Protein AF-A0A174PRH2-F1 (afdb_monomer_lite)

Structure (mmCIF, N/CA/C/O backbone):
data_AF-A0A174PRH2-F1
#
_entry.id   AF-A0A174PRH2-F1
#
loop_
_atom_site.group_PDB
_atom_site.id
_atom_site.type_symbol
_atom_site.label_atom_id
_atom_site.label_alt_id
_atom_site.label_comp_id
_atom_site.label_asym_id
_atom_site.label_entity_id
_atom_site.label_seq_id
_atom_site.pdbx_PDB_ins_code
_atom_site.Cartn_x
_atom_site.Cartn_y
_atom_site.Cartn_z
_atom_site.occupancy
_atom_site.B_iso_or_equiv
_atom_site.auth_seq_id
_atom_site.auth_comp_id
_atom_site.auth_asym_id
_atom_site.auth_atom_id
_atom_site.pdbx_PDB_model_num
ATOM 1 N N . MET A 1 1 ? 14.268 -17.256 28.286 1.00 42.31 1 MET A N 1
ATOM 2 C CA . MET A 1 1 ? 14.399 -16.934 26.846 1.00 42.31 1 MET A CA 1
ATOM 3 C C . MET A 1 1 ? 14.062 -18.182 26.053 1.00 42.31 1 MET A C 1
ATOM 5 O O . MET A 1 1 ? 14.717 -19.204 26.225 1.00 42.31 1 MET A O 1
ATOM 9 N N . CYS A 1 2 ? 12.931 -18.142 25.353 1.00 40.66 2 CYS A N 1
ATOM 10 C CA . CYS A 1 2 ? 12.164 -19.316 24.936 1.00 40.66 2 CYS A CA 1
ATOM 11 C C . CYS A 1 2 ? 12.755 -19.965 23.673 1.00 40.66 2 CYS A C 1
ATOM 13 O O . CYS A 1 2 ? 13.249 -19.279 22.782 1.00 40.66 2 CYS A O 1
ATOM 15 N N . ASN A 1 3 ? 12.668 -21.294 23.567 1.00 40.41 3 ASN A N 1
ATOM 16 C CA . ASN A 1 3 ? 13.109 -22.073 22.401 1.00 40.41 3 ASN A CA 1
ATOM 17 C C . ASN A 1 3 ? 12.474 -21.625 21.064 1.00 40.41 3 ASN A C 1
ATOM 19 O O . ASN A 1 3 ? 12.990 -21.990 20.008 1.00 40.41 3 ASN A O 1
ATOM 23 N N . SER A 1 4 ? 11.396 -20.833 21.090 1.00 47.22 4 SER A N 1
ATOM 24 C CA . SER A 1 4 ? 10.771 -20.217 19.912 1.00 47.22 4 SER A CA 1
ATOM 25 C C . SER A 1 4 ? 11.639 -19.121 19.281 1.00 47.22 4 SER A C 1
ATOM 27 O O . SER A 1 4 ? 11.909 -19.188 18.089 1.00 47.22 4 SER A O 1
ATOM 29 N N . GLU A 1 5 ? 12.186 -18.189 20.069 1.00 42.00 5 GLU A N 1
ATOM 30 C CA . GLU A 1 5 ? 13.039 -17.094 19.566 1.00 42.00 5 GLU A CA 1
ATOM 31 C C . GLU A 1 5 ? 14.344 -17.623 18.960 1.00 42.00 5 GLU A C 1
ATOM 33 O O . GLU A 1 5 ? 14.851 -17.102 17.966 1.00 42.00 5 GLU A O 1
ATOM 38 N N . LYS A 1 6 ? 14.888 -18.702 19.540 1.00 36.94 6 LYS A N 1
ATOM 39 C CA . LYS A 1 6 ? 16.066 -19.392 18.998 1.00 36.94 6 LYS A CA 1
ATOM 40 C C . LYS A 1 6 ? 15.753 -20.116 17.687 1.00 36.94 6 LYS A C 1
ATOM 42 O O . LYS A 1 6 ? 16.592 -20.082 16.792 1.00 36.94 6 LYS A O 1
ATOM 47 N N . LYS A 1 7 ? 14.572 -20.733 17.548 1.00 40.16 7 LYS A N 1
ATOM 48 C CA . LYS A 1 7 ? 14.133 -21.378 16.297 1.00 40.16 7 LYS A CA 1
ATOM 49 C C . LYS A 1 7 ? 13.836 -20.357 15.196 1.00 40.16 7 LYS A C 1
ATOM 51 O O . LYS A 1 7 ? 14.299 -20.569 14.081 1.00 40.16 7 LYS A O 1
ATOM 56 N N . ASP A 1 8 ? 13.185 -19.239 15.513 1.00 49.69 8 ASP A N 1
ATOM 57 C CA . ASP A 1 8 ? 12.911 -18.148 14.564 1.00 49.69 8 ASP A CA 1
ATOM 58 C C . ASP A 1 8 ? 14.200 -17.490 14.062 1.00 49.69 8 ASP A C 1
ATOM 60 O O . ASP A 1 8 ? 14.368 -17.257 12.861 1.00 49.69 8 ASP A O 1
ATOM 64 N N . ASN A 1 9 ? 15.165 -17.261 14.958 1.00 44.88 9 ASN A N 1
ATOM 65 C CA . ASN A 1 9 ? 16.484 -16.761 14.574 1.00 44.88 9 ASN A CA 1
ATOM 66 C C . ASN A 1 9 ? 17.277 -17.772 13.733 1.00 44.88 9 ASN A C 1
ATOM 68 O O . ASN A 1 9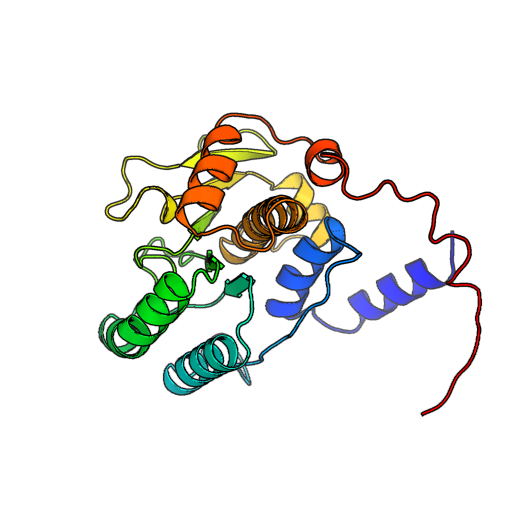 ? 18.003 -17.360 12.831 1.00 44.88 9 ASN A O 1
ATOM 72 N N . LEU A 1 10 ? 17.130 -19.080 13.974 1.00 38.34 10 LEU A N 1
ATOM 73 C CA . LEU A 1 10 ? 17.757 -20.119 13.149 1.00 38.34 10 LEU A CA 1
ATOM 74 C C . LEU A 1 10 ? 17.103 -20.222 11.758 1.00 38.34 10 LEU A C 1
ATOM 76 O O . LEU A 1 10 ? 17.811 -20.402 10.768 1.00 38.34 10 LEU A O 1
ATOM 80 N N . PHE A 1 11 ? 15.777 -20.058 11.672 1.00 44.50 11 PHE A N 1
ATOM 81 C CA . PHE A 1 11 ? 15.014 -20.044 10.416 1.00 44.50 11 PHE A CA 1
ATOM 82 C C . PHE A 1 11 ? 15.426 -18.861 9.529 1.00 44.50 11 PHE A C 1
ATOM 84 O O . PHE A 1 11 ? 15.768 -19.048 8.360 1.00 44.50 11 PHE A O 1
ATOM 91 N N . ARG A 1 12 ? 15.517 -17.658 10.117 1.00 46.59 12 ARG A N 1
ATOM 92 C CA . ARG A 1 12 ? 16.012 -16.436 9.453 1.00 46.59 12 ARG A CA 1
ATOM 93 C C . ARG A 1 12 ? 17.460 -16.547 8.971 1.00 46.59 12 ARG A C 1
ATOM 95 O O . ARG A 1 12 ? 17.832 -15.891 8.005 1.00 46.59 12 ARG A O 1
ATOM 102 N N . LYS A 1 13 ? 18.284 -17.368 9.630 1.00 46.06 13 LYS A N 1
ATOM 103 C CA . LYS A 1 13 ? 19.693 -17.580 9.261 1.00 46.06 13 LYS A CA 1
ATOM 104 C C . LYS A 1 13 ? 19.867 -18.539 8.077 1.00 46.06 13 LYS A C 1
ATOM 106 O O . LYS A 1 13 ? 20.932 -18.538 7.468 1.00 46.06 13 LYS A O 1
ATOM 111 N N . ARG A 1 14 ? 18.853 -19.359 7.763 1.00 44.50 14 ARG A N 1
ATOM 112 C CA . ARG A 1 14 ? 18.926 -20.434 6.753 1.00 44.50 14 ARG A CA 1
ATOM 113 C C . ARG A 1 14 ? 18.183 -20.114 5.449 1.00 44.50 14 ARG A C 1
ATOM 115 O O . ARG A 1 14 ? 18.508 -20.708 4.429 1.00 44.50 14 ARG A O 1
ATOM 122 N N . TYR A 1 15 ? 17.257 -19.151 5.461 1.00 57.72 15 TYR A N 1
ATOM 123 C CA . TYR A 1 15 ? 16.534 -18.677 4.276 1.00 57.72 15 TYR A CA 1
ATOM 124 C C . TYR A 1 15 ? 16.642 -17.157 4.141 1.00 57.72 15 TYR A C 1
ATOM 126 O O . TYR A 1 15 ? 16.312 -16.415 5.067 1.00 57.72 15 TYR A O 1
ATOM 134 N N . LYS A 1 16 ? 17.094 -16.679 2.976 1.00 70.25 16 LYS A N 1
ATOM 135 C CA . LYS A 1 16 ? 17.095 -15.247 2.658 1.00 70.25 16 LYS A CA 1
ATOM 136 C C . LYS A 1 16 ? 15.641 -14.789 2.525 1.00 70.25 16 LYS A C 1
ATOM 138 O O . LYS A 1 16 ? 14.950 -15.234 1.616 1.00 70.25 16 LYS A O 1
ATOM 143 N N . LEU A 1 17 ? 15.197 -13.914 3.429 1.00 77.94 17 LEU A N 1
ATOM 144 C CA . LEU A 1 17 ? 13.850 -13.341 3.391 1.00 77.94 17 LEU A CA 1
ATOM 145 C C . LEU A 1 17 ? 13.596 -12.673 2.037 1.00 77.94 17 LEU A C 1
ATOM 147 O O . LEU A 1 17 ? 14.407 -11.854 1.579 1.00 77.94 17 LEU A O 1
ATOM 151 N N . THR A 1 18 ? 12.462 -13.001 1.425 1.00 85.06 18 THR A N 1
ATOM 152 C CA . THR A 1 18 ? 11.997 -12.323 0.218 1.00 85.06 18 THR A CA 1
ATOM 153 C C . THR A 1 18 ? 11.606 -10.880 0.540 1.00 85.06 18 THR A C 1
ATOM 155 O O . THR A 1 18 ? 11.487 -10.467 1.698 1.00 85.06 18 THR A O 1
ATOM 158 N N . HIS A 1 19 ? 11.407 -10.074 -0.501 1.00 85.50 19 HIS A N 1
ATOM 159 C CA . HIS A 1 19 ? 10.919 -8.704 -0.345 1.00 85.50 19 HIS A CA 1
ATOM 160 C C . HIS A 1 19 ? 9.539 -8.657 0.333 1.00 85.50 19 HIS A C 1
ATOM 162 O O . HIS A 1 19 ? 9.339 -7.883 1.269 1.00 85.50 19 HIS A O 1
ATOM 168 N N . GLY A 1 20 ? 8.639 -9.569 -0.052 1.00 88.12 20 GLY A N 1
ATOM 169 C CA . GLY A 1 20 ? 7.333 -9.735 0.585 1.00 88.12 20 GLY A CA 1
ATOM 170 C C . GLY A 1 20 ? 7.435 -10.110 2.066 1.00 88.12 20 GLY A C 1
ATOM 171 O O . GLY A 1 20 ? 6.747 -9.506 2.887 1.00 88.12 20 GLY A O 1
ATOM 172 N N . ASP A 1 21 ? 8.348 -11.018 2.433 1.00 89.38 21 ASP A N 1
ATOM 173 C CA . ASP A 1 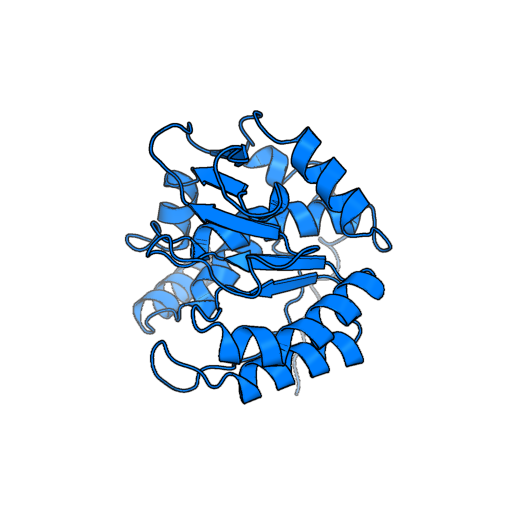21 ? 8.553 -11.421 3.835 1.00 89.38 21 ASP A CA 1
ATOM 174 C C . ASP A 1 21 ? 8.996 -10.250 4.718 1.00 89.38 21 ASP A C 1
ATOM 176 O O . ASP A 1 21 ? 8.618 -10.163 5.888 1.00 89.38 21 ASP A O 1
ATOM 180 N N . LYS A 1 22 ? 9.785 -9.324 4.163 1.00 91.00 22 LYS A N 1
ATOM 181 C CA . LYS A 1 22 ? 10.226 -8.108 4.859 1.00 91.00 22 LYS A CA 1
ATOM 182 C C . LYS A 1 22 ? 9.061 -7.148 5.090 1.00 91.00 22 LYS A C 1
ATOM 184 O O . LYS A 1 22 ? 8.868 -6.706 6.222 1.00 91.00 22 LYS A O 1
ATOM 189 N N . CYS A 1 23 ? 8.244 -6.880 4.068 1.00 92.38 23 CYS A N 1
ATOM 190 C CA . CYS A 1 23 ? 7.024 -6.075 4.213 1.00 92.38 23 CYS A CA 1
ATOM 191 C C . CYS A 1 23 ? 6.059 -6.698 5.235 1.00 92.38 23 CYS A C 1
ATOM 193 O O . CYS A 1 23 ? 5.586 -6.005 6.137 1.00 92.38 23 CYS A O 1
ATOM 195 N N . TYR A 1 24 ? 5.834 -8.013 5.146 1.00 92.56 24 TYR A N 1
ATOM 196 C CA . TYR A 1 24 ? 5.043 -8.776 6.112 1.00 92.56 24 TYR A CA 1
ATOM 197 C C . TYR A 1 24 ? 5.596 -8.631 7.534 1.00 92.56 24 TYR A C 1
ATOM 199 O O . TYR A 1 24 ? 4.844 -8.310 8.451 1.00 92.56 24 TYR A O 1
ATOM 207 N N . SER A 1 25 ? 6.909 -8.797 7.716 1.00 91.44 25 SER A N 1
ATOM 208 C CA . SER A 1 25 ? 7.562 -8.712 9.029 1.00 91.44 25 SER A CA 1
ATOM 209 C C . SER A 1 25 ? 7.378 -7.345 9.684 1.00 91.44 25 SER A C 1
ATOM 211 O O . SER A 1 25 ? 7.151 -7.285 10.890 1.00 91.44 25 SER A O 1
ATOM 213 N N . ILE A 1 26 ? 7.419 -6.255 8.909 1.00 91.12 26 ILE A N 1
ATOM 214 C CA . ILE A 1 26 ? 7.178 -4.901 9.429 1.00 91.12 26 ILE A CA 1
ATOM 215 C C . ILE A 1 26 ? 5.736 -4.757 9.916 1.00 91.12 26 ILE A C 1
ATOM 217 O O . ILE A 1 26 ? 5.513 -4.319 11.040 1.00 91.12 26 ILE A O 1
ATOM 221 N N . ILE A 1 27 ? 4.748 -5.159 9.112 1.00 91.69 27 ILE A N 1
ATOM 222 C CA . ILE A 1 27 ? 3.339 -5.044 9.518 1.00 91.69 27 ILE A CA 1
ATOM 223 C C . ILE A 1 27 ? 3.059 -5.955 10.721 1.00 91.69 27 ILE A C 1
ATOM 225 O O . ILE A 1 27 ? 2.421 -5.522 11.680 1.00 91.69 27 ILE A O 1
ATOM 229 N N . LYS A 1 28 ? 3.564 -7.194 10.707 1.00 89.06 28 LYS A N 1
ATOM 230 C CA . LYS A 1 28 ? 3.367 -8.176 11.783 1.00 89.06 28 LYS A CA 1
ATOM 231 C C . LYS A 1 28 ? 4.008 -7.737 13.099 1.00 89.06 28 LYS A C 1
ATOM 233 O O . LYS A 1 28 ? 3.441 -8.024 14.147 1.00 89.06 28 LYS A O 1
ATOM 238 N N . TYR A 1 29 ? 5.134 -7.021 13.046 1.00 87.81 29 TYR A N 1
ATOM 239 C CA . TYR A 1 29 ? 5.793 -6.455 14.226 1.00 87.81 29 TYR A CA 1
ATOM 240 C C . TYR A 1 29 ? 4.856 -5.518 15.003 1.00 87.81 29 TYR A C 1
ATOM 242 O O . TYR A 1 29 ? 4.707 -5.670 16.210 1.00 87.81 29 TYR A O 1
ATOM 250 N N . PHE A 1 30 ? 4.162 -4.605 14.314 1.00 85.56 30 PHE A N 1
ATOM 251 C CA . PHE A 1 30 ? 3.244 -3.653 14.959 1.00 85.56 30 PHE A CA 1
ATOM 252 C C . PHE A 1 30 ? 1.817 -4.179 15.136 1.00 85.56 30 PHE A C 1
ATOM 254 O O . PHE A 1 30 ? 1.079 -3.741 16.015 1.00 85.56 30 PHE A O 1
ATOM 261 N N . CYS A 1 31 ? 1.380 -5.086 14.266 1.00 86.31 31 CYS A N 1
ATOM 262 C CA . CYS A 1 31 ? 0.026 -5.626 14.245 1.00 86.31 31 CYS A CA 1
ATOM 263 C C . CYS A 1 31 ? 0.065 -7.162 14.278 1.00 86.31 31 CYS A C 1
ATOM 265 O O . CYS A 1 31 ? -0.314 -7.796 13.293 1.00 86.31 31 CYS A O 1
ATOM 267 N N . PRO A 1 32 ? 0.465 -7.790 15.399 1.00 85.31 32 PRO A N 1
ATOM 268 C CA . PRO A 1 32 ? 0.622 -9.245 15.476 1.00 85.31 32 PRO A CA 1
ATOM 269 C C . PRO A 1 32 ? -0.686 -10.005 15.220 1.00 85.31 32 PRO A C 1
ATOM 271 O O . PRO A 1 32 ? -0.658 -11.104 14.679 1.00 85.31 32 PRO A O 1
ATOM 274 N N . GLU A 1 33 ? -1.829 -9.395 15.524 1.00 82.00 33 GLU A N 1
ATOM 275 C CA . GLU A 1 33 ? -3.164 -9.986 15.351 1.00 82.00 33 GLU A CA 1
ATOM 276 C C . GLU A 1 33 ? -3.744 -9.833 13.936 1.00 82.00 33 GLU A C 1
ATOM 278 O O . GLU A 1 33 ? -4.860 -10.273 13.683 1.00 82.00 33 GLU A O 1
ATOM 283 N N . VAL A 1 34 ? -3.065 -9.136 13.015 1.00 85.44 34 VAL A N 1
ATOM 284 C CA . VAL A 1 34 ? -3.622 -8.956 11.668 1.00 85.44 34 VAL A CA 1
ATOM 285 C C . VAL A 1 34 ? -3.449 -10.233 10.845 1.00 85.44 34 VAL A C 1
ATOM 287 O O . VAL A 1 34 ? -2.378 -10.853 10.827 1.00 85.44 34 VAL A O 1
ATOM 290 N N . GLU A 1 35 ? -4.532 -10.621 10.182 1.00 88.31 35 GLU A N 1
ATOM 291 C CA . GLU A 1 35 ? -4.549 -11.693 9.197 1.00 88.31 35 GLU A CA 1
ATOM 292 C C . GLU A 1 35 ? -4.089 -11.157 7.843 1.00 88.31 35 GLU A C 1
ATOM 294 O O . GLU A 1 35 ? -4.384 -10.019 7.469 1.00 88.31 35 GLU A O 1
ATOM 299 N N . PHE A 1 36 ? -3.355 -11.985 7.107 1.00 90.00 36 PHE A N 1
ATOM 300 C CA . PHE A 1 36 ? -2.815 -11.629 5.805 1.00 90.00 36 PHE A CA 1
ATOM 301 C C . PHE A 1 36 ? -3.318 -12.594 4.750 1.00 90.00 36 PHE A C 1
ATOM 303 O O . PHE A 1 36 ? -3.327 -13.806 4.950 1.00 90.00 36 PHE A O 1
ATOM 310 N N . ILE A 1 37 ? -3.627 -12.034 3.589 1.00 94.56 37 ILE A N 1
ATOM 311 C CA . ILE A 1 37 ? -3.717 -12.775 2.340 1.00 94.56 37 ILE A CA 1
ATOM 312 C C . ILE A 1 37 ? -2.501 -12.351 1.522 1.00 94.56 37 ILE A C 1
ATOM 314 O O . ILE A 1 37 ? -2.328 -11.166 1.233 1.00 94.56 37 ILE A O 1
ATOM 318 N N . SER A 1 38 ? -1.635 -13.307 1.195 1.00 92.44 38 SER A N 1
ATOM 319 C CA . SER A 1 38 ? -0.452 -13.067 0.368 1.00 92.44 38 SER A CA 1
ATOM 320 C C . SER A 1 38 ? -0.740 -13.507 -1.062 1.00 92.44 38 SER A C 1
ATOM 322 O O . SER A 1 38 ? -1.034 -14.678 -1.296 1.00 92.44 38 SER A O 1
ATOM 324 N N . ILE A 1 39 ? -0.656 -12.575 -2.013 1.00 92.69 39 ILE A N 1
ATOM 325 C CA . ILE A 1 39 ? -0.801 -12.862 -3.443 1.00 92.69 39 ILE A CA 1
ATOM 326 C C . ILE A 1 39 ? 0.567 -12.693 -4.095 1.00 92.69 39 ILE A C 1
ATOM 328 O O . ILE A 1 39 ? 1.076 -11.579 -4.236 1.00 92.69 39 ILE A O 1
ATOM 332 N N . LYS A 1 40 ? 1.177 -13.811 -4.487 1.00 89.31 40 LYS A N 1
ATOM 333 C CA . LYS A 1 40 ? 2.449 -13.815 -5.209 1.00 89.31 40 LYS A CA 1
ATOM 334 C C . LYS A 1 40 ? 2.186 -13.480 -6.680 1.00 89.31 40 LYS A C 1
ATOM 336 O O . LYS A 1 40 ? 1.497 -14.226 -7.361 1.00 89.31 40 LYS A O 1
ATOM 341 N N . ILE A 1 41 ? 2.747 -12.369 -7.164 1.00 88.25 41 ILE A N 1
ATOM 342 C CA . ILE A 1 41 ? 2.635 -11.940 -8.577 1.00 88.25 41 ILE A CA 1
ATOM 343 C C . ILE A 1 41 ? 3.980 -11.913 -9.322 1.00 88.25 41 ILE A C 1
ATOM 345 O O . ILE A 1 41 ? 4.042 -11.550 -10.495 1.00 88.25 41 ILE A O 1
ATOM 349 N N . MET A 1 42 ? 5.067 -12.257 -8.630 1.00 82.62 42 MET A N 1
ATOM 350 C CA . MET A 1 42 ? 6.430 -12.314 -9.159 1.00 82.62 42 MET A CA 1
ATOM 351 C C . MET A 1 42 ? 6.994 -13.695 -8.846 1.00 82.62 42 MET A C 1
ATOM 353 O O . MET A 1 42 ? 7.071 -14.056 -7.674 1.00 82.62 42 MET A O 1
ATOM 357 N N . GLU A 1 43 ? 7.364 -14.466 -9.868 1.00 71.38 43 GLU A N 1
ATOM 358 C CA . GLU A 1 43 ? 7.866 -15.834 -9.683 1.00 71.38 43 GLU A CA 1
ATOM 359 C C . GLU A 1 43 ? 9.343 -15.868 -9.288 1.00 71.38 43 GLU A C 1
ATOM 361 O O . GLU A 1 43 ? 9.695 -16.452 -8.259 1.00 71.38 43 GLU A O 1
ATOM 366 N N . THR A 1 44 ? 10.191 -15.203 -10.078 1.00 66.56 44 THR A N 1
ATOM 367 C CA . THR A 1 44 ? 11.646 -15.139 -9.897 1.00 66.56 44 THR A CA 1
ATOM 368 C C . THR A 1 44 ? 12.166 -13.741 -10.229 1.00 66.56 44 THR A C 1
ATOM 370 O O . THR A 1 44 ? 11.896 -13.222 -11.311 1.00 66.56 44 THR A O 1
ATOM 373 N N . GLY A 1 45 ? 12.954 -13.147 -9.331 1.00 65.56 45 GLY A N 1
ATOM 374 C CA . GLY A 1 45 ? 13.526 -11.809 -9.519 1.00 65.56 45 GLY A CA 1
ATOM 375 C C . GLY A 1 45 ? 12.570 -10.664 -9.159 1.00 65.56 45 GLY A C 1
ATOM 376 O O . GLY A 1 45 ? 11.608 -10.851 -8.421 1.00 65.56 45 GLY A O 1
ATOM 377 N N . GLU A 1 46 ? 12.872 -9.461 -9.655 1.00 67.50 46 GLU A N 1
ATOM 378 C CA . GLU A 1 46 ? 12.168 -8.209 -9.311 1.00 67.50 46 GLU A CA 1
ATOM 379 C C . GLU A 1 46 ? 11.129 -7.775 -10.361 1.00 67.50 46 GLU A C 1
ATOM 381 O O . GLU A 1 46 ? 10.551 -6.694 -10.258 1.00 67.50 46 GLU A O 1
ATOM 386 N N . ARG A 1 47 ? 10.907 -8.585 -11.405 1.00 77.50 47 ARG A N 1
ATOM 387 C CA . ARG A 1 47 ? 9.985 -8.265 -12.503 1.00 77.50 47 ARG A CA 1
ATOM 388 C C . ARG A 1 47 ? 8.804 -9.225 -12.503 1.00 77.50 47 ARG A C 1
ATOM 390 O O . ARG A 1 47 ? 8.979 -10.439 -12.472 1.00 77.50 47 ARG A O 1
ATOM 397 N N . GLY A 1 48 ? 7.606 -8.655 -12.559 1.00 83.06 48 GLY A N 1
ATOM 398 C CA . GLY A 1 48 ? 6.350 -9.378 -12.734 1.00 83.06 48 GLY A CA 1
ATOM 399 C C . GLY A 1 48 ? 5.661 -8.989 -14.038 1.00 83.06 48 GLY A C 1
ATOM 400 O O . GLY A 1 48 ? 6.090 -8.066 -14.731 1.00 83.06 48 GLY A O 1
ATOM 401 N N . SER A 1 49 ? 4.573 -9.687 -14.354 1.00 90.88 49 SER A N 1
ATOM 402 C CA . SER A 1 49 ? 3.688 -9.321 -15.460 1.00 90.88 49 SER A CA 1
ATOM 403 C C . SER A 1 49 ? 2.630 -8.324 -14.989 1.00 90.88 49 SER A C 1
ATOM 405 O O . SER A 1 49 ? 2.026 -8.504 -13.926 1.00 90.88 49 SER A O 1
ATOM 407 N N . ILE A 1 50 ? 2.354 -7.304 -15.806 1.00 94.69 50 ILE A N 1
ATOM 408 C CA . ILE A 1 50 ? 1.225 -6.399 -15.569 1.00 94.69 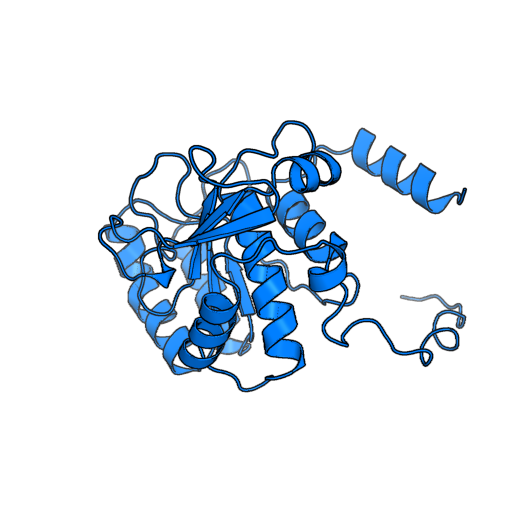50 ILE A CA 1
ATOM 409 C C . ILE A 1 50 ? -0.114 -7.146 -15.570 1.00 94.69 50 ILE A C 1
ATOM 411 O O . ILE A 1 50 ? -1.019 -6.769 -14.830 1.00 94.69 50 ILE A O 1
ATOM 415 N N . ASP A 1 51 ? -0.231 -8.233 -16.333 1.00 93.88 51 ASP A N 1
ATOM 416 C CA . ASP A 1 51 ? -1.462 -9.020 -16.407 1.00 93.88 51 ASP A CA 1
ATOM 417 C C . ASP A 1 51 ? -1.665 -9.830 -15.118 1.00 93.88 51 ASP A C 1
ATOM 419 O O . ASP A 1 51 ? -2.765 -9.841 -14.570 1.00 93.88 51 ASP A O 1
ATOM 423 N N . SER A 1 52 ? -0.594 -10.403 -14.551 1.00 94.50 52 SER A N 1
ATOM 424 C CA . SER A 1 52 ? -0.634 -11.026 -13.217 1.00 94.50 52 SER A CA 1
ATOM 425 C C . SER A 1 52 ? -0.973 -10.006 -12.129 1.00 94.50 52 SER A C 1
ATOM 427 O O . SER A 1 52 ? -1.741 -10.304 -11.214 1.00 94.50 52 SER A O 1
ATOM 429 N N . PHE A 1 53 ? -0.433 -8.786 -12.229 1.00 95.94 53 PHE A N 1
ATOM 430 C CA . PHE A 1 53 ? -0.746 -7.723 -11.278 1.00 95.94 53 PHE A CA 1
ATOM 431 C C . PHE A 1 53 ? -2.215 -7.296 -11.370 1.00 95.94 53 PHE A C 1
ATOM 433 O O . PHE A 1 53 ? -2.897 -7.194 -10.351 1.00 95.94 53 PHE A O 1
ATOM 440 N N . LYS A 1 54 ? -2.733 -7.116 -12.588 1.00 97.31 54 LYS A N 1
ATOM 441 C CA . LYS A 1 54 ? -4.144 -6.814 -12.834 1.00 97.31 54 LYS A CA 1
ATOM 442 C C . LYS A 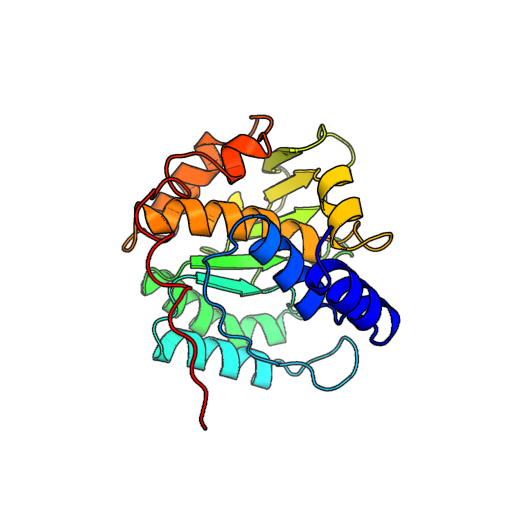1 54 ? -5.058 -7.922 -12.304 1.00 97.31 54 LYS A C 1
ATOM 444 O O . LYS A 1 54 ? -6.003 -7.610 -11.586 1.00 97.31 54 LYS A O 1
ATOM 449 N N . ALA A 1 55 ? -4.741 -9.189 -12.572 1.00 97.12 55 ALA A N 1
ATOM 450 C CA . ALA A 1 55 ? -5.510 -10.331 -12.077 1.00 97.12 55 ALA A CA 1
ATOM 451 C C . ALA A 1 55 ? -5.561 -10.376 -10.537 1.00 97.12 55 ALA A C 1
ATOM 453 O O . ALA A 1 55 ? -6.611 -10.643 -9.954 1.00 97.12 55 ALA A O 1
ATOM 454 N N . ALA A 1 56 ? -4.456 -10.048 -9.859 1.00 97.50 56 ALA A N 1
ATOM 455 C CA . ALA A 1 56 ? -4.431 -9.936 -8.401 1.00 97.50 56 ALA A CA 1
ATOM 456 C C . ALA A 1 56 ? -5.335 -8.804 -7.877 1.00 97.50 56 ALA A C 1
ATOM 458 O O . ALA A 1 56 ? -6.033 -8.982 -6.878 1.00 97.50 56 ALA A O 1
ATOM 459 N N . LEU A 1 57 ? -5.359 -7.647 -8.550 1.00 98.31 57 LEU A N 1
ATOM 460 C CA . LEU A 1 57 ? -6.251 -6.533 -8.200 1.00 98.31 57 LEU A CA 1
ATOM 461 C C . LEU A 1 57 ? -7.727 -6.896 -8.418 1.00 98.31 57 LEU A C 1
ATOM 463 O O . LEU A 1 57 ? -8.563 -6.596 -7.565 1.00 98.31 57 LEU A O 1
ATOM 467 N N . GLU A 1 58 ? -8.043 -7.574 -9.522 1.00 98.44 58 GLU A N 1
ATOM 468 C CA . GLU A 1 58 ? -9.390 -8.073 -9.825 1.00 98.44 58 GLU A CA 1
ATOM 469 C C . GLU A 1 58 ? -9.863 -9.086 -8.779 1.00 98.44 58 GLU A C 1
ATOM 471 O O . GLU A 1 58 ? -10.997 -8.997 -8.303 1.00 98.44 58 GLU A O 1
ATOM 476 N N . TRP A 1 59 ? -8.982 -9.992 -8.349 1.00 98.50 59 TRP A N 1
ATOM 477 C CA . TRP A 1 59 ? -9.268 -10.919 -7.257 1.00 98.50 59 TRP A CA 1
ATOM 478 C C . TRP A 1 59 ? -9.548 -10.175 -5.946 1.00 98.50 59 TRP A C 1
ATOM 480 O O . TRP A 1 59 ? -10.570 -10.415 -5.306 1.00 98.50 59 TRP A O 1
ATOM 490 N N . CYS A 1 60 ? -8.704 -9.202 -5.581 1.00 98.44 60 CYS A N 1
ATOM 491 C CA . CYS A 1 60 ? -8.915 -8.382 -4.386 1.00 98.44 60 CYS A CA 1
ATOM 492 C C . CYS A 1 60 ? -10.259 -7.640 -4.415 1.00 98.44 60 CYS A C 1
ATOM 494 O O . CYS A 1 60 ? -10.925 -7.543 -3.383 1.00 98.44 60 CYS A O 1
ATOM 496 N N . LEU A 1 61 ? -10.660 -7.107 -5.576 1.00 98.38 61 LEU A N 1
ATOM 497 C CA . LEU A 1 61 ? -11.959 -6.453 -5.744 1.00 98.38 61 LEU A CA 1
ATOM 498 C C . LEU A 1 61 ? -13.109 -7.449 -5.568 1.00 98.38 61 LEU A C 1
ATOM 500 O O . LEU A 1 61 ? -14.049 -7.167 -4.824 1.00 98.38 61 LEU A O 1
ATOM 504 N N . LYS A 1 62 ? -13.026 -8.613 -6.223 1.00 98.25 62 LYS A N 1
ATOM 505 C CA . LYS A 1 62 ? -14.042 -9.671 -6.149 1.00 98.25 62 LYS A CA 1
ATOM 506 C C . LYS A 1 62 ? -14.269 -10.136 -4.710 1.00 98.25 62 LYS A C 1
ATOM 508 O O . LYS A 1 62 ? -15.414 -10.194 -4.264 1.00 98.25 62 LYS A O 1
ATOM 513 N N . GLU A 1 63 ? -13.188 -10.386 -3.976 1.00 97.69 63 GLU A N 1
ATOM 514 C CA . GLU A 1 63 ? -13.222 -10.811 -2.570 1.00 97.69 63 GLU A CA 1
ATOM 515 C C . GLU A 1 63 ? -13.471 -9.648 -1.592 1.00 97.69 63 GLU A C 1
ATOM 517 O O . GLU A 1 63 ? -13.530 -9.843 -0.379 1.00 97.69 63 GLU A O 1
ATOM 522 N N . LYS A 1 64 ? -13.645 -8.420 -2.106 1.00 95.94 64 LYS A N 1
ATOM 523 C CA . LYS A 1 64 ? -13.933 -7.203 -1.329 1.00 95.94 64 LYS A CA 1
ATOM 524 C C . LYS A 1 64 ? -12.908 -6.966 -0.214 1.00 95.94 64 LYS A C 1
ATOM 526 O O . LYS A 1 64 ? -13.258 -6.554 0.896 1.00 95.94 64 LYS A O 1
ATOM 531 N N . ILE A 1 65 ? -11.631 -7.206 -0.516 1.00 96.62 65 ILE A N 1
ATOM 532 C CA . ILE A 1 65 ? -10.527 -7.029 0.431 1.00 96.62 65 ILE A CA 1
ATOM 533 C C . ILE A 1 65 ? -10.482 -5.581 0.921 1.00 96.62 65 ILE A C 1
ATOM 535 O O . ILE A 1 65 ? -10.361 -4.634 0.145 1.00 96.62 65 ILE A O 1
ATOM 539 N N . LYS A 1 66 ? -10.572 -5.381 2.238 1.00 96.31 66 LYS A N 1
ATOM 540 C CA . LYS A 1 66 ? -10.744 -4.029 2.782 1.00 96.31 66 LYS A CA 1
ATOM 541 C C . LYS A 1 66 ? -9.509 -3.139 2.609 1.00 96.31 66 LYS A C 1
ATOM 543 O O . LYS A 1 66 ? -9.658 -1.940 2.362 1.00 96.31 66 LYS A O 1
ATOM 548 N N . LEU A 1 67 ? -8.321 -3.713 2.774 1.00 97.94 67 LEU A N 1
ATOM 549 C CA . LEU A 1 67 ? -7.033 -3.029 2.696 1.00 97.94 67 LEU A CA 1
ATOM 550 C C . LEU A 1 67 ? -6.082 -3.845 1.825 1.00 97.94 67 LEU A C 1
ATOM 552 O O . LEU A 1 67 ? -5.809 -5.001 2.138 1.00 97.94 67 LEU A O 1
ATOM 556 N N . VAL A 1 68 ? -5.558 -3.232 0.767 1.00 98.25 68 VAL A N 1
ATOM 557 C CA . VAL A 1 68 ? -4.583 -3.851 -0.136 1.00 98.25 68 VAL A CA 1
ATOM 558 C C . VAL A 1 68 ? -3.261 -3.102 -0.025 1.00 98.25 68 VAL A C 1
ATOM 560 O O . VAL A 1 68 ? -3.184 -1.902 -0.303 1.00 98.25 68 VAL A O 1
ATOM 563 N N . HIS A 1 69 ? -2.223 -3.822 0.395 1.00 98.00 69 HIS A N 1
ATOM 564 C CA . HIS A 1 69 ? -0.849 -3.334 0.451 1.00 98.00 69 HIS A CA 1
ATOM 565 C C . HIS A 1 69 ? -0.081 -3.767 -0.798 1.00 98.00 69 HIS A C 1
ATOM 567 O O . HIS A 1 69 ? -0.108 -4.939 -1.165 1.00 98.00 69 HIS A O 1
ATOM 573 N N . MET A 1 70 ? 0.636 -2.836 -1.423 1.00 95.88 70 MET A N 1
ATOM 574 C CA . MET A 1 70 ? 1.410 -3.081 -2.638 1.00 95.88 70 MET A CA 1
ATOM 575 C C . MET A 1 70 ? 2.808 -2.481 -2.504 1.00 95.88 70 MET A C 1
ATOM 577 O O . MET A 1 70 ? 3.014 -1.278 -2.629 1.00 95.88 70 MET A O 1
ATOM 581 N N . SER A 1 71 ? 3.811 -3.326 -2.304 1.00 91.94 71 SER A N 1
ATOM 582 C CA . SER A 1 71 ? 5.219 -2.922 -2.371 1.00 91.94 71 SER A CA 1
ATOM 583 C C . SER A 1 71 ? 5.812 -3.091 -3.783 1.00 91.94 71 SER A C 1
ATOM 585 O O . SER A 1 71 ? 7.029 -3.142 -3.949 1.00 91.94 71 SER A O 1
ATOM 587 N N . VAL A 1 72 ? 4.934 -3.150 -4.790 1.00 90.56 72 VAL A N 1
ATOM 588 C CA . VAL A 1 72 ? 5.192 -3.390 -6.214 1.00 90.56 72 VAL A CA 1
ATOM 589 C C . VAL A 1 72 ? 4.400 -2.386 -7.051 1.00 90.56 72 VAL A C 1
ATOM 591 O O . VAL A 1 72 ? 3.330 -1.928 -6.643 1.00 90.56 72 VAL A O 1
ATOM 594 N N . GLY A 1 73 ? 4.918 -2.050 -8.227 1.00 92.56 73 GLY A N 1
ATOM 595 C CA . GLY A 1 73 ? 4.248 -1.174 -9.173 1.00 92.56 73 GLY A CA 1
ATOM 596 C C . GLY A 1 73 ? 4.961 -1.143 -10.518 1.00 92.56 73 GLY A C 1
ATOM 597 O O . GLY A 1 73 ? 5.980 -1.803 -10.711 1.00 92.56 73 GLY A O 1
ATOM 598 N N . THR A 1 74 ? 4.420 -0.361 -11.444 1.00 93.06 74 THR A N 1
ATOM 599 C CA . THR A 1 74 ? 4.999 -0.128 -12.770 1.00 93.06 74 THR A CA 1
ATOM 600 C C . THR A 1 74 ? 5.338 1.345 -12.946 1.00 93.06 74 THR A C 1
ATOM 602 O O . THR A 1 74 ? 4.591 2.217 -12.506 1.00 93.06 74 THR A O 1
ATOM 605 N N . THR A 1 75 ? 6.464 1.634 -13.591 1.00 93.00 75 THR A N 1
ATOM 606 C CA . THR A 1 75 ? 6.810 2.978 -14.082 1.00 93.00 75 THR A CA 1
ATOM 607 C C . THR A 1 75 ? 6.419 3.158 -15.552 1.00 93.00 75 THR A C 1
ATOM 609 O O . THR A 1 75 ? 6.535 4.255 -16.094 1.00 93.00 75 THR A O 1
ATOM 612 N N . ASN A 1 76 ? 5.940 2.096 -16.211 1.00 93.62 76 ASN A N 1
ATOM 613 C CA . ASN A 1 76 ? 5.467 2.138 -17.585 1.00 93.62 76 ASN A CA 1
ATOM 614 C C . ASN A 1 76 ? 4.019 2.649 -17.625 1.00 93.62 76 ASN A C 1
ATOM 616 O O . ASN A 1 76 ? 3.110 2.067 -17.032 1.00 93.62 76 ASN A O 1
ATOM 620 N N . TYR A 1 77 ? 3.796 3.736 -18.361 1.00 91.25 77 TYR A N 1
ATOM 621 C CA . TYR A 1 77 ? 2.481 4.360 -18.484 1.00 91.25 77 TYR A CA 1
ATOM 622 C C . TYR A 1 77 ? 1.444 3.480 -19.205 1.00 91.25 77 TYR A C 1
ATOM 624 O O . TYR A 1 77 ? 0.264 3.502 -18.854 1.00 91.25 77 TYR A O 1
ATOM 632 N N . ILE A 1 78 ? 1.866 2.674 -20.185 1.00 95.50 78 ILE A N 1
ATOM 633 C CA . ILE A 1 78 ? 0.979 1.741 -20.900 1.00 95.50 78 ILE A CA 1
ATOM 634 C C . ILE A 1 78 ? 0.462 0.677 -19.927 1.00 95.50 78 ILE A C 1
ATOM 636 O O . ILE A 1 78 ? -0.729 0.367 -19.911 1.00 95.50 78 ILE A O 1
ATOM 640 N N . ASP A 1 79 ? 1.335 0.171 -19.059 1.00 95.69 79 ASP A N 1
ATOM 641 C CA . ASP A 1 79 ? 0.948 -0.773 -18.013 1.00 95.69 79 ASP A CA 1
ATOM 642 C C . ASP A 1 79 ? 0.027 -0.119 -16.978 1.00 95.69 79 ASP A C 1
ATOM 644 O O . ASP A 1 79 ? -0.980 -0.708 -16.585 1.00 95.69 79 ASP A O 1
ATOM 648 N N . ALA A 1 80 ? 0.314 1.126 -16.585 1.00 95.94 80 ALA A N 1
ATOM 649 C CA . ALA A 1 80 ? -0.553 1.891 -15.694 1.00 95.94 80 ALA A CA 1
ATOM 650 C C . ALA A 1 80 ? -1.983 1.993 -16.254 1.00 95.94 80 ALA A C 1
ATOM 652 O O . ALA A 1 80 ? -2.951 1.751 -15.530 1.00 95.94 80 ALA A O 1
ATOM 653 N N . LYS A 1 81 ? -2.139 2.251 -17.559 1.00 96.88 81 LYS A N 1
ATOM 654 C CA . LYS A 1 81 ? -3.457 2.305 -18.211 1.00 96.88 81 LYS A CA 1
ATOM 655 C C . LYS A 1 81 ? -4.244 1.001 -18.094 1.00 96.88 81 LYS A C 1
ATOM 657 O O . LYS A 1 81 ? -5.462 1.050 -17.930 1.00 96.88 81 LYS A O 1
ATOM 662 N N . LYS A 1 82 ? -3.573 -0.155 -18.099 1.00 97.62 82 LYS A N 1
ATOM 663 C CA . LYS A 1 82 ? -4.233 -1.464 -17.944 1.00 97.62 82 LYS A CA 1
ATOM 664 C C . LYS A 1 82 ? -4.865 -1.659 -16.563 1.00 97.62 82 LYS A C 1
ATOM 666 O O . LYS A 1 82 ? -5.860 -2.377 -16.460 1.00 97.62 82 LYS A O 1
ATOM 671 N N . ILE A 1 83 ? -4.309 -1.034 -15.522 1.00 98.06 83 ILE A N 1
ATOM 672 C CA . ILE A 1 83 ? -4.773 -1.173 -14.131 1.00 98.06 83 ILE A CA 1
ATOM 673 C C . ILE A 1 83 ? -5.583 0.034 -13.622 1.00 98.06 83 ILE A C 1
ATOM 675 O O .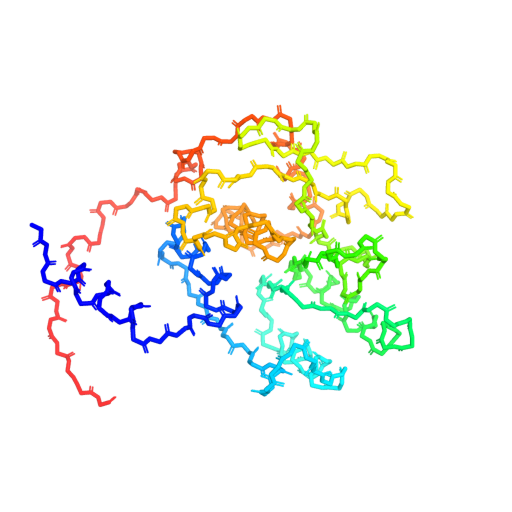 ILE A 1 83 ? -6.194 -0.040 -12.560 1.00 98.06 83 ILE A O 1
ATOM 679 N N . GLU A 1 84 ? -5.646 1.140 -14.365 1.00 97.81 84 GLU A N 1
ATOM 680 C CA . GLU A 1 84 ? -6.329 2.366 -13.927 1.00 97.81 84 GLU A CA 1
ATOM 681 C C . GLU A 1 84 ? -7.815 2.131 -13.596 1.00 97.81 84 GLU A C 1
ATOM 683 O O . GLU A 1 84 ? -8.306 2.565 -12.551 1.00 97.81 84 GLU A O 1
ATOM 688 N N . ASN A 1 85 ? -8.533 1.408 -14.462 1.00 98.25 85 ASN A N 1
ATOM 689 C CA . ASN A 1 85 ? -9.964 1.162 -14.277 1.00 98.25 85 ASN A CA 1
ATOM 690 C C . ASN A 1 85 ? -10.248 0.304 -13.032 1.00 98.25 85 ASN A C 1
ATOM 692 O O . ASN A 1 85 ? -11.164 0.613 -12.272 1.00 98.25 85 ASN A O 1
ATOM 696 N N . ILE A 1 86 ? -9.445 -0.739 -12.786 1.00 98.56 86 ILE A N 1
ATOM 697 C CA . ILE A 1 86 ? -9.636 -1.599 -11.611 1.00 98.56 86 ILE A CA 1
ATOM 698 C C . ILE A 1 86 ? -9.341 -0.833 -10.315 1.00 98.56 86 ILE A C 1
ATOM 700 O O . ILE A 1 86 ? -10.109 -0.934 -9.361 1.00 98.56 86 ILE A O 1
ATOM 704 N N . ILE A 1 87 ? -8.319 0.030 -10.299 1.00 98.38 87 ILE A N 1
ATOM 705 C CA . ILE A 1 87 ? -8.018 0.890 -9.144 1.00 98.38 87 ILE A CA 1
ATOM 706 C C . ILE A 1 87 ? -9.183 1.843 -8.850 1.00 98.38 87 ILE A C 1
ATOM 708 O O . ILE A 1 87 ? -9.635 1.920 -7.706 1.00 98.38 87 ILE A O 1
ATOM 712 N N . LYS A 1 88 ? -9.737 2.508 -9.874 1.00 98.06 88 LYS A N 1
ATOM 713 C CA . LYS A 1 88 ? -10.925 3.371 -9.725 1.00 98.06 88 LYS A CA 1
ATOM 714 C C . LYS A 1 88 ? -12.115 2.607 -9.140 1.00 98.06 88 LYS A C 1
ATOM 716 O O . LYS A 1 88 ? -12.771 3.100 -8.220 1.00 98.06 88 LYS A O 1
ATOM 721 N N . GLN A 1 89 ? -12.363 1.385 -9.612 1.00 98.44 89 GLN A N 1
ATOM 722 C CA . GLN A 1 89 ? -13.427 0.531 -9.081 1.00 98.44 89 GLN A CA 1
ATOM 723 C C . GLN A 1 89 ? -13.192 0.159 -7.614 1.00 98.44 89 GLN A C 1
ATOM 725 O O . GLN A 1 89 ? -14.109 0.305 -6.804 1.00 98.44 89 GLN A O 1
ATOM 730 N N . MET A 1 90 ? -11.979 -0.250 -7.237 1.00 98.44 90 MET A N 1
ATOM 731 C CA . MET A 1 90 ? -11.631 -0.568 -5.846 1.00 98.44 90 MET A CA 1
ATOM 732 C C . MET A 1 90 ? -11.855 0.631 -4.915 1.00 98.44 90 MET A C 1
ATOM 734 O O . MET A 1 90 ? -12.497 0.496 -3.870 1.00 98.44 90 MET A O 1
ATOM 738 N N . VAL A 1 91 ? -11.412 1.825 -5.321 1.00 96.94 91 VAL A N 1
ATOM 739 C CA . VAL A 1 91 ? -11.627 3.069 -4.562 1.00 96.94 91 VAL A CA 1
ATOM 740 C C . VAL A 1 91 ? -13.121 3.385 -4.433 1.00 96.94 91 VAL A C 1
ATOM 742 O O . VAL A 1 91 ? -13.591 3.678 -3.332 1.00 96.94 91 VAL A O 1
ATOM 745 N N . SER A 1 92 ? -13.896 3.263 -5.518 1.00 97.00 92 SER A N 1
ATOM 746 C CA . SER A 1 92 ? -15.354 3.484 -5.491 1.00 97.00 92 SER A CA 1
ATOM 747 C C . SER A 1 92 ? -16.092 2.494 -4.574 1.00 97.00 92 SER A C 1
ATOM 749 O O . SER A 1 92 ? -17.061 2.862 -3.911 1.00 97.00 92 SER A O 1
ATOM 751 N N . ASN A 1 93 ? -15.564 1.274 -4.429 1.00 97.25 93 ASN A N 1
ATOM 752 C CA . ASN A 1 93 ? -16.041 0.250 -3.493 1.00 97.25 93 ASN A CA 1
ATOM 753 C C . ASN A 1 93 ? -15.537 0.461 -2.052 1.00 97.25 93 ASN A C 1
ATOM 755 O O . ASN A 1 93 ? -15.666 -0.422 -1.202 1.00 97.25 93 ASN A O 1
ATOM 759 N N . LYS A 1 94 ? -14.984 1.642 -1.742 1.00 97.19 94 LYS A N 1
ATOM 760 C CA . LYS A 1 94 ? -14.452 2.020 -0.423 1.00 97.19 94 LYS A CA 1
ATOM 761 C C . LYS A 1 94 ? -13.325 1.098 0.060 1.00 97.19 94 LYS A C 1
ATOM 763 O O . LYS A 1 94 ? -13.111 0.994 1.272 1.00 97.19 94 LYS A O 1
ATOM 768 N N . MET A 1 95 ? -12.612 0.423 -0.839 1.00 98.06 95 MET A N 1
ATOM 769 C CA . MET A 1 95 ? -11.383 -0.292 -0.488 1.00 98.06 95 MET A CA 1
ATOM 770 C C . MET A 1 95 ? -10.268 0.724 -0.233 1.00 98.06 95 MET A C 1
ATOM 772 O O . MET A 1 95 ? -10.258 1.813 -0.808 1.00 98.06 95 MET A O 1
ATOM 776 N N . ILE A 1 96 ? -9.339 0.382 0.655 1.00 98.12 96 ILE A N 1
ATOM 777 C CA . ILE A 1 96 ? -8.173 1.211 0.959 1.00 98.12 96 ILE A CA 1
ATOM 778 C C . ILE A 1 96 ? -6.952 0.603 0.279 1.00 98.12 96 ILE A C 1
ATOM 780 O O . ILE A 1 96 ? -6.660 -0.577 0.459 1.00 98.12 96 ILE A O 1
ATOM 784 N N . LEU A 1 97 ? -6.231 1.418 -0.486 1.00 98.31 97 LEU A N 1
ATOM 785 C CA . LEU A 1 97 ? -5.074 0.993 -1.265 1.00 98.31 97 LEU A CA 1
ATOM 786 C C . LEU A 1 97 ? -3.834 1.742 -0.781 1.00 98.31 97 LEU A C 1
ATOM 788 O O . LEU A 1 97 ? -3.841 2.970 -0.731 1.00 98.31 97 LEU A O 1
ATOM 792 N N . CYS A 1 98 ? -2.772 1.018 -0.439 1.00 97.69 98 CYS A N 1
ATOM 793 C CA . CYS A 1 98 ? -1.489 1.594 -0.040 1.00 97.69 98 CYS A CA 1
ATOM 794 C C . CYS A 1 98 ? -0.388 1.027 -0.929 1.00 97.69 98 CYS A C 1
ATOM 796 O O . CYS A 1 98 ? -0.230 -0.192 -0.995 1.00 97.69 98 CYS A O 1
ATOM 798 N N . ALA A 1 99 ? 0.381 1.890 -1.591 1.00 96.69 99 ALA A N 1
ATOM 799 C CA . ALA A 1 99 ? 1.415 1.475 -2.527 1.00 96.69 99 ALA A CA 1
ATOM 800 C C . ALA A 1 99 ? 2.740 2.222 -2.324 1.00 96.69 99 ALA A C 1
ATOM 802 O O . ALA A 1 99 ? 2.762 3.412 -2.010 1.00 96.69 99 ALA A O 1
ATOM 803 N N . ALA A 1 100 ? 3.856 1.523 -2.523 1.00 93.50 100 ALA A N 1
ATOM 804 C CA . ALA A 1 100 ? 5.185 2.126 -2.516 1.00 93.50 100 ALA A CA 1
ATOM 805 C C . ALA A 1 100 ? 5.496 2.810 -3.859 1.00 93.50 100 ALA A C 1
ATOM 807 O O . ALA A 1 100 ? 5.225 2.266 -4.928 1.00 93.50 100 ALA A O 1
ATOM 808 N N . LEU A 1 101 ? 6.114 3.987 -3.802 1.00 90.00 101 LEU A N 1
ATOM 809 C CA . LEU A 1 101 ? 6.731 4.646 -4.956 1.00 90.00 101 LEU A CA 1
ATOM 810 C C . LEU A 1 101 ? 8.055 3.965 -5.331 1.00 90.00 101 LEU A C 1
ATOM 812 O O . LEU A 1 101 ? 8.741 3.417 -4.466 1.00 90.00 101 LEU A O 1
ATOM 816 N N . SER A 1 102 ? 8.478 4.069 -6.594 1.00 86.50 102 SER A N 1
ATOM 817 C CA . SER A 1 102 ? 9.800 3.598 -7.024 1.00 86.50 102 SER A CA 1
ATOM 818 C C . SER A 1 102 ? 10.930 4.288 -6.255 1.00 86.50 102 SER A C 1
ATOM 820 O O . SER A 1 102 ? 10.901 5.498 -6.014 1.00 86.50 102 SER A O 1
ATOM 822 N N . ASN A 1 103 ? 11.976 3.524 -5.932 1.00 83.06 103 ASN A N 1
ATOM 823 C CA . ASN A 1 103 ? 13.201 4.043 -5.318 1.00 83.06 103 ASN A CA 1
ATOM 824 C C . ASN A 1 103 ? 13.990 4.977 -6.257 1.00 83.06 103 ASN A C 1
ATOM 826 O O . ASN A 1 103 ? 14.870 5.697 -5.801 1.00 83.06 103 ASN A O 1
ATOM 830 N N . THR A 1 104 ? 13.667 5.000 -7.554 1.00 79.88 104 THR A N 1
ATOM 831 C CA . THR A 1 104 ? 14.310 5.866 -8.557 1.00 79.88 104 THR A CA 1
ATOM 832 C C . THR A 1 104 ? 13.634 7.232 -8.716 1.00 79.88 104 THR A C 1
ATOM 834 O O . THR A 1 104 ? 13.961 7.966 -9.641 1.00 79.88 104 THR A O 1
ATOM 837 N N . ASN A 1 105 ? 12.691 7.586 -7.832 1.00 73.44 105 ASN A N 1
ATOM 838 C CA . ASN A 1 105 ? 11.948 8.857 -7.847 1.00 73.44 105 ASN A CA 1
ATOM 839 C C . ASN A 1 105 ? 11.153 9.121 -9.148 1.00 73.44 105 ASN A C 1
ATOM 841 O O . ASN A 1 105 ? 10.734 10.247 -9.408 1.00 73.44 105 ASN A O 1
ATOM 845 N N . PHE A 1 106 ? 10.914 8.076 -9.945 1.00 81.81 106 PHE A N 1
ATOM 846 C CA . PHE A 1 106 ? 10.006 8.107 -11.088 1.00 81.81 106 PHE A CA 1
ATOM 847 C C . PHE A 1 106 ? 8.555 7.859 -10.648 1.00 81.81 106 PHE A C 1
ATOM 849 O O . PHE A 1 106 ? 8.324 7.069 -9.721 1.00 81.81 106 PHE A O 1
ATOM 856 N N . PRO A 1 107 ? 7.563 8.469 -11.328 1.00 86.62 107 PRO A N 1
ATOM 857 C CA . PRO A 1 107 ? 6.157 8.129 -11.140 1.00 86.62 107 PRO A CA 1
ATOM 858 C C . PRO A 1 107 ? 5.939 6.618 -11.227 1.00 86.62 107 PRO A C 1
ATOM 860 O O . PRO A 1 107 ? 6.484 5.952 -12.106 1.00 86.62 107 PRO A O 1
ATOM 863 N N . THR A 1 108 ? 5.189 6.070 -10.275 1.00 92.38 108 THR A N 1
ATOM 864 C CA . THR A 1 108 ? 4.957 4.626 -10.160 1.00 92.38 108 THR A CA 1
ATOM 865 C C . THR A 1 108 ? 3.488 4.372 -9.888 1.00 92.38 108 THR A C 1
ATOM 867 O O . THR A 1 108 ? 2.899 4.974 -8.991 1.00 92.38 108 THR A O 1
ATOM 870 N N . TRP A 1 109 ? 2.892 3.450 -10.631 1.00 95.38 109 TRP A N 1
ATOM 871 C CA . TRP A 1 109 ? 1.492 3.075 -10.491 1.00 95.38 109 TRP A CA 1
ATOM 872 C C . TRP A 1 109 ? 1.364 1.702 -9.827 1.00 95.38 109 TRP A C 1
ATOM 874 O O . TRP A 1 109 ? 2.137 0.800 -10.152 1.00 95.38 109 TRP A O 1
ATOM 884 N N . PRO A 1 110 ? 0.417 1.533 -8.886 1.00 96.25 110 PRO A N 1
ATOM 885 C CA . PRO A 1 110 ? -0.715 2.423 -8.619 1.00 96.25 110 PRO A CA 1
ATOM 886 C C . PRO A 1 110 ? -0.446 3.557 -7.614 1.00 96.25 110 PRO A C 1
ATOM 888 O O . PRO A 1 110 ? -1.353 4.337 -7.356 1.00 96.25 110 PRO A O 1
ATOM 891 N N . ALA A 1 111 ? 0.767 3.690 -7.064 1.00 95.12 111 ALA A N 1
ATOM 892 C CA . ALA A 1 111 ? 1.082 4.679 -6.023 1.00 95.12 111 ALA A CA 1
ATOM 893 C C . ALA A 1 111 ? 0.787 6.142 -6.397 1.00 95.12 111 ALA A C 1
ATOM 895 O O . ALA A 1 111 ? 0.569 6.942 -5.493 1.00 95.12 111 ALA A O 1
ATOM 896 N N . CYS A 1 112 ? 0.753 6.478 -7.690 1.00 94.19 112 CYS A N 1
ATOM 897 C CA . CYS A 1 112 ? 0.401 7.800 -8.217 1.00 94.19 112 CYS A CA 1
ATOM 898 C C . CYS A 1 112 ? -1.074 7.962 -8.642 1.00 94.19 112 CYS A C 1
ATOM 900 O O . CYS A 1 112 ? -1.426 9.027 -9.141 1.00 94.19 112 CYS A O 1
ATOM 902 N N . PHE A 1 113 ? -1.934 6.944 -8.509 1.00 95.62 113 PHE A N 1
ATOM 903 C CA . PHE A 1 113 ? -3.366 7.101 -8.800 1.00 95.62 113 PHE A CA 1
ATOM 904 C C . PHE A 1 113 ? -4.114 7.791 -7.656 1.00 95.62 113 PHE A C 1
ATOM 906 O O . PHE A 1 113 ? -3.791 7.615 -6.477 1.00 95.62 113 PHE A O 1
ATOM 913 N N . ASP A 1 114 ? -5.176 8.515 -8.011 1.00 93.25 114 ASP A N 1
ATOM 914 C CA . ASP A 1 114 ? -6.115 9.070 -7.041 1.00 93.25 114 ASP A CA 1
ATOM 915 C C . ASP A 1 114 ? -6.773 7.960 -6.212 1.00 93.25 114 ASP A C 1
ATOM 917 O O . ASP A 1 114 ? -7.132 6.896 -6.719 1.00 93.25 114 ASP A O 1
ATOM 921 N N . GLY A 1 115 ? -6.947 8.218 -4.915 1.00 94.50 115 GLY A N 1
ATOM 922 C CA . GLY A 1 115 ? -7.517 7.241 -3.985 1.00 94.50 115 GLY A CA 1
ATOM 923 C C . GLY A 1 115 ? -6.530 6.175 -3.492 1.00 94.50 115 GLY A C 1
ATOM 924 O O . GLY A 1 115 ? -6.933 5.276 -2.752 1.00 94.50 115 GLY A O 1
ATOM 925 N N . VAL A 1 116 ? -5.247 6.277 -3.858 1.00 97.12 116 VAL A N 1
ATOM 926 C CA . VAL A 1 116 ? -4.168 5.411 -3.363 1.00 97.12 116 VAL A CA 1
ATOM 927 C C . VAL A 1 116 ? -3.258 6.199 -2.421 1.00 97.12 116 VAL A C 1
ATOM 929 O O . VAL A 1 116 ? -2.842 7.312 -2.722 1.00 97.12 116 VAL A O 1
ATOM 932 N N . PHE A 1 117 ? -2.913 5.610 -1.277 1.00 95.88 117 PHE A N 1
ATOM 933 C CA . PHE A 1 117 ? -1.870 6.126 -0.393 1.00 95.88 117 PHE A CA 1
ATOM 934 C C . PHE A 1 117 ? -0.496 5.746 -0.962 1.00 95.88 117 PHE A C 1
ATOM 936 O O . PHE A 1 117 ? -0.058 4.603 -0.823 1.00 95.88 117 PHE A O 1
ATOM 943 N N . GLY A 1 118 ? 0.156 6.685 -1.646 1.00 94.50 118 GLY A N 1
ATOM 944 C CA . GLY A 1 118 ? 1.493 6.538 -2.219 1.00 94.50 118 GLY A CA 1
ATOM 945 C C . GLY A 1 118 ? 2.580 6.942 -1.226 1.00 94.50 118 GLY A C 1
ATOM 946 O O . GLY A 1 118 ? 2.580 8.060 -0.709 1.00 94.50 118 GLY A O 1
ATOM 947 N N . VAL A 1 119 ? 3.509 6.024 -0.961 1.00 91.75 119 VAL A N 1
ATOM 948 C CA . VAL A 1 119 ? 4.485 6.150 0.131 1.00 91.75 119 VAL A CA 1
ATOM 949 C C . VAL A 1 119 ? 5.915 6.066 -0.384 1.00 91.75 119 VAL A C 1
ATOM 951 O O . VAL A 1 119 ? 6.248 5.208 -1.203 1.00 91.75 119 VAL A O 1
ATOM 954 N N . ARG A 1 120 ? 6.784 6.925 0.145 1.00 86.81 120 ARG A N 1
ATOM 955 C CA . ARG A 1 120 ? 8.233 6.891 -0.071 1.00 86.81 120 ARG A CA 1
ATOM 956 C C . ARG A 1 120 ? 8.993 7.087 1.235 1.00 86.81 120 ARG A C 1
ATOM 958 O O . ARG A 1 120 ? 8.528 7.749 2.157 1.00 86.81 120 ARG A O 1
ATOM 965 N N . ASN A 1 121 ? 10.189 6.525 1.290 1.00 78.06 121 ASN A N 1
ATOM 966 C CA . ASN A 1 121 ? 11.166 6.805 2.322 1.00 78.06 121 ASN A CA 1
ATOM 967 C C . ASN A 1 121 ? 11.910 8.091 1.920 1.00 78.06 121 ASN A C 1
ATOM 969 O O . ASN A 1 121 ? 12.538 8.141 0.862 1.00 78.06 121 ASN A O 1
ATOM 973 N N . TYR A 1 122 ? 11.789 9.155 2.714 1.00 71.44 122 TYR A N 1
ATOM 974 C CA . TYR A 1 122 ? 12.483 10.417 2.454 1.00 71.44 122 TYR A CA 1
ATOM 975 C C . TYR A 1 122 ? 13.163 10.904 3.725 1.00 71.44 122 TYR A C 1
ATOM 977 O O . TYR A 1 122 ? 12.518 11.307 4.687 1.00 71.44 122 TYR A O 1
ATOM 985 N N . ILE A 1 123 ? 14.491 10.865 3.690 1.00 62.00 123 ILE A N 1
ATOM 986 C CA . ILE A 1 123 ? 15.336 10.919 4.885 1.00 62.00 123 ILE A CA 1
ATOM 987 C C . ILE A 1 123 ? 15.816 12.349 5.173 1.00 62.00 123 ILE A C 1
ATOM 989 O O . ILE A 1 123 ? 16.048 12.711 6.317 1.00 62.00 123 ILE A O 1
ATOM 993 N N . ALA A 1 124 ? 15.951 13.197 4.148 1.00 65.00 124 ALA A N 1
ATOM 994 C CA . ALA A 1 124 ? 16.782 14.401 4.241 1.00 65.00 124 ALA A CA 1
ATOM 995 C C . ALA A 1 124 ? 16.280 15.490 5.212 1.00 65.00 124 ALA A C 1
ATOM 997 O O . ALA A 1 124 ? 17.036 16.410 5.511 1.00 65.00 124 ALA A O 1
ATOM 998 N N . LYS A 1 125 ? 15.018 15.443 5.662 1.00 73.00 125 LYS A N 1
ATOM 999 C CA . LYS A 1 125 ? 14.416 16.504 6.491 1.00 73.00 125 LYS A CA 1
ATOM 1000 C C . LYS A 1 125 ? 13.569 16.012 7.668 1.00 73.00 125 LYS A C 1
ATOM 1002 O O . LYS A 1 125 ? 13.032 16.852 8.376 1.00 73.00 125 LYS A O 1
ATOM 1007 N N . LEU A 1 126 ? 13.422 14.699 7.850 1.00 80.19 126 LEU A N 1
ATOM 1008 C CA . LEU A 1 126 ? 12.513 14.128 8.848 1.00 80.19 126 LEU A CA 1
ATOM 1009 C C . LEU A 1 126 ? 13.290 13.532 10.017 1.00 80.19 126 LEU A C 1
ATOM 1011 O O . LEU A 1 126 ? 14.279 12.825 9.813 1.00 80.19 126 LEU A O 1
ATOM 1015 N N . GLN A 1 127 ? 12.823 13.784 11.235 1.00 83.62 127 GLN A N 1
ATOM 1016 C CA . GLN A 1 127 ? 13.312 13.118 12.439 1.00 83.62 127 GLN A CA 1
ATOM 1017 C C . GLN A 1 127 ? 12.841 11.656 12.485 1.00 83.62 127 GLN A C 1
ATOM 1019 O O . GLN A 1 127 ? 11.912 11.256 11.784 1.00 83.62 127 GLN A O 1
ATOM 1024 N N . GLU A 1 128 ? 13.500 10.835 13.304 1.00 84.88 128 GLU A N 1
ATOM 1025 C CA . GLU A 1 128 ? 13.110 9.434 13.494 1.00 84.88 128 GLU A CA 1
ATOM 1026 C C . GLU A 1 128 ? 11.653 9.342 13.986 1.00 84.88 128 GLU A C 1
ATOM 1028 O O . GLU A 1 128 ? 11.256 9.994 14.951 1.00 84.88 128 GLU A O 1
ATOM 1033 N N . LYS A 1 129 ? 10.872 8.495 13.315 1.00 82.38 129 LYS A N 1
ATOM 1034 C CA . LYS A 1 129 ? 9.422 8.282 13.454 1.00 82.38 129 LYS A CA 1
ATOM 1035 C C . LYS A 1 129 ? 8.531 9.462 13.053 1.00 82.38 129 LYS A C 1
ATOM 1037 O O . LYS A 1 129 ? 7.364 9.517 13.447 1.00 82.38 129 LYS A O 1
ATOM 1042 N N . GLU A 1 130 ? 9.037 10.390 12.251 1.00 83.62 130 GLU A N 1
ATOM 1043 C CA . GLU A 1 130 ? 8.241 11.481 11.694 1.00 83.62 130 GLU A CA 1
ATOM 1044 C C . GLU A 1 130 ? 7.608 11.090 10.348 1.00 83.62 130 GLU A C 1
ATOM 1046 O O . GLU A 1 130 ? 8.198 10.363 9.541 1.00 83.62 130 GLU A O 1
ATOM 1051 N N . ILE A 1 131 ? 6.395 11.598 10.102 1.00 85.81 131 ILE A N 1
ATOM 1052 C CA . ILE A 1 131 ? 5.668 11.467 8.835 1.00 85.81 131 ILE A CA 1
ATOM 1053 C C . ILE A 1 131 ? 5.297 12.854 8.319 1.00 85.81 131 ILE A C 1
ATOM 1055 O O . ILE A 1 131 ? 4.751 13.682 9.050 1.00 85.81 131 ILE A O 1
ATOM 1059 N N . SER A 1 132 ? 5.522 13.075 7.028 1.00 84.69 132 SER A N 1
ATOM 1060 C CA . SER A 1 132 ? 5.126 14.285 6.317 1.00 84.69 132 SER A CA 1
ATOM 1061 C C . SER A 1 132 ? 4.501 13.971 4.959 1.00 84.69 132 SER A C 1
ATOM 1063 O O . SER A 1 132 ? 4.501 12.837 4.479 1.00 84.69 132 SER A O 1
ATOM 1065 N N . VAL A 1 133 ? 3.955 15.005 4.329 1.00 84.31 133 VAL A N 1
ATOM 1066 C CA . VAL A 1 133 ? 3.456 14.973 2.955 1.00 84.31 133 VAL A CA 1
ATOM 1067 C C . VAL A 1 133 ? 4.151 16.077 2.182 1.00 84.31 133 VAL A C 1
ATOM 1069 O O . VAL A 1 133 ? 4.210 17.230 2.612 1.00 84.31 133 VAL A O 1
ATOM 1072 N N . SER A 1 134 ? 4.701 15.725 1.027 1.00 77.62 134 SER A N 1
ATOM 1073 C CA . SER A 1 134 ? 5.432 16.676 0.199 1.00 77.62 134 SER A CA 1
ATOM 1074 C C . SER A 1 134 ? 4.480 17.460 -0.695 1.00 77.62 134 SER A C 1
ATOM 1076 O O . SER A 1 134 ? 3.801 16.891 -1.550 1.00 77.62 134 SER A O 1
ATOM 1078 N N . LYS A 1 135 ? 4.499 18.786 -0.540 1.00 70.69 135 LYS A N 1
ATOM 1079 C CA . LYS A 1 135 ? 3.727 19.730 -1.366 1.00 70.69 135 LYS A CA 1
ATOM 1080 C C . LYS A 1 135 ? 4.285 19.919 -2.782 1.00 70.69 135 LYS A C 1
ATOM 1082 O O . LYS A 1 135 ? 3.617 20.506 -3.618 1.00 70.69 135 LYS A O 1
ATOM 1087 N N . SER A 1 136 ? 5.510 19.460 -3.042 1.00 68.31 136 SER A N 1
ATOM 1088 C CA . SER A 1 136 ? 6.200 19.620 -4.329 1.00 68.31 136 SER A CA 1
ATOM 1089 C C . SER A 1 136 ? 6.071 18.405 -5.251 1.00 68.31 136 SER A C 1
ATOM 1091 O O . SER A 1 136 ? 6.666 18.383 -6.325 1.00 68.31 136 SER A O 1
ATOM 1093 N N . PHE A 1 137 ? 5.341 17.367 -4.834 1.00 69.19 137 PHE A N 1
ATOM 1094 C CA . PHE A 1 137 ? 5.127 16.184 -5.658 1.00 69.19 137 PHE A CA 1
ATOM 1095 C C . PHE A 1 137 ? 3.986 16.443 -6.657 1.00 69.19 137 PHE A C 1
ATOM 1097 O O . PHE A 1 137 ? 2.942 16.932 -6.237 1.00 69.19 137 PHE A O 1
ATOM 1104 N N . PRO A 1 138 ? 4.138 16.111 -7.953 1.00 65.75 138 PRO A N 1
ATOM 1105 C CA . PRO A 1 138 ? 3.203 16.534 -9.004 1.00 65.75 138 PRO A CA 1
ATOM 1106 C C . PRO A 1 138 ? 1.867 15.762 -9.033 1.00 65.75 138 PRO A C 1
ATOM 1108 O O . PRO A 1 138 ? 1.100 15.907 -9.978 1.00 65.75 138 PRO A O 1
ATOM 1111 N N . PHE A 1 139 ? 1.587 14.936 -8.021 1.00 76.25 139 PHE A N 1
ATOM 1112 C CA . PHE A 1 139 ? 0.367 14.127 -7.894 1.00 76.25 139 PHE A CA 1
ATOM 1113 C C . PHE A 1 139 ? -0.400 14.517 -6.620 1.00 76.25 139 PHE A C 1
ATOM 1115 O O . PHE A 1 139 ? -0.032 15.480 -5.947 1.00 76.25 139 PHE A O 1
ATOM 1122 N N . SER A 1 140 ? -1.470 13.794 -6.265 1.00 72.56 140 SER A N 1
ATOM 1123 C CA . SER A 1 140 ? -2.249 14.128 -5.066 1.00 72.56 140 SER A CA 1
ATOM 1124 C C . SER A 1 140 ? -1.389 14.083 -3.792 1.00 72.56 140 SER A C 1
ATOM 1126 O O . SER A 1 140 ? -0.411 13.339 -3.704 1.00 72.56 140 SER A O 1
ATOM 1128 N N . GLU A 1 141 ? -1.781 14.846 -2.767 1.00 70.38 141 GLU A N 1
ATOM 1129 C CA . GLU A 1 141 ? -1.080 14.913 -1.472 1.00 70.38 141 GLU A CA 1
ATOM 1130 C C . GLU A 1 141 ? -0.801 13.530 -0.862 1.00 70.38 141 GLU A C 1
ATOM 1132 O O . GLU A 1 141 ? 0.263 13.275 -0.309 1.00 70.38 141 GLU A O 1
ATOM 1137 N N . MET A 1 142 ? -1.751 12.599 -0.965 1.00 76.56 142 MET A N 1
ATOM 1138 C CA . MET A 1 142 ? -1.582 11.260 -0.389 1.00 76.56 142 MET A CA 1
ATOM 1139 C C . MET A 1 142 ? -0.720 10.345 -1.252 1.00 76.56 142 MET A C 1
ATOM 1141 O O . MET A 1 142 ? -0.331 9.285 -0.776 1.00 76.56 142 MET A O 1
ATOM 1145 N N . ASN A 1 143 ? -0.372 10.751 -2.475 1.00 79.38 143 ASN A N 1
ATOM 1146 C CA . ASN A 1 143 ? 0.638 10.084 -3.289 1.00 79.38 143 ASN A CA 1
ATOM 1147 C C . ASN A 1 143 ? 2.062 10.551 -2.946 1.00 79.38 143 ASN A C 1
ATOM 1149 O O . ASN A 1 143 ? 3.000 10.180 -3.644 1.00 79.38 143 ASN A O 1
ATOM 1153 N N . SER A 1 144 ? 2.244 11.387 -1.918 1.00 81.12 144 SER A N 1
ATOM 1154 C CA . SER A 1 144 ? 3.541 11.973 -1.578 1.00 81.12 144 SER A CA 1
ATOM 1155 C C . SER A 1 144 ? 3.940 11.790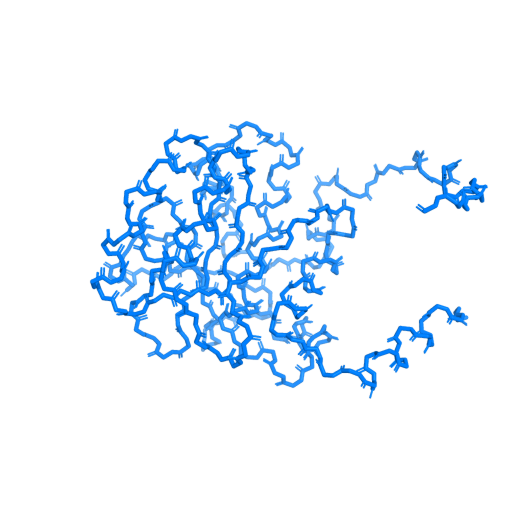 -0.113 1.00 81.12 144 SER A C 1
ATOM 1157 O O . SER A 1 144 ? 4.810 12.522 0.375 1.00 81.12 144 SER A O 1
ATOM 1159 N N . ILE A 1 145 ? 3.354 10.796 0.567 1.00 84.50 145 ILE A N 1
ATOM 1160 C CA . ILE A 1 145 ? 3.643 10.492 1.971 1.00 84.50 145 ILE A CA 1
ATOM 1161 C C . ILE A 1 145 ? 5.113 10.101 2.114 1.00 84.50 145 ILE A C 1
ATOM 1163 O O . ILE A 1 145 ? 5.626 9.228 1.410 1.00 84.50 145 ILE A O 1
ATOM 1167 N N . GLN A 1 146 ? 5.784 10.768 3.041 1.00 86.88 146 GLN A N 1
ATOM 1168 C CA . GLN A 1 146 ? 7.189 10.616 3.375 1.00 86.88 146 GLN A CA 1
ATOM 1169 C C . GLN A 1 146 ? 7.318 10.273 4.850 1.00 86.88 146 GLN A C 1
ATOM 1171 O O . GLN A 1 146 ? 6.615 10.846 5.677 1.00 86.88 146 GLN A O 1
ATOM 1176 N N . LEU A 1 147 ? 8.230 9.370 5.189 1.00 86.38 147 LEU A N 1
ATOM 1177 C CA . LEU A 1 147 ? 8.500 9.022 6.580 1.00 86.38 147 LEU A CA 1
ATOM 1178 C C . LEU A 1 147 ? 9.962 8.655 6.795 1.00 86.38 147 LEU A C 1
ATOM 1180 O O . LEU A 1 147 ? 10.620 8.183 5.864 1.00 86.38 147 LEU A O 1
ATOM 1184 N N . ASN A 1 148 ? 10.421 8.831 8.031 1.00 85.38 148 ASN A N 1
ATOM 1185 C CA . ASN A 1 148 ? 11.706 8.337 8.512 1.00 85.38 148 ASN A CA 1
ATOM 1186 C C . ASN A 1 148 ? 11.462 7.385 9.690 1.00 85.38 148 ASN A C 1
ATOM 1188 O O . ASN A 1 148 ? 10.964 7.805 10.723 1.00 85.38 148 ASN A O 1
ATOM 1192 N N . PHE A 1 149 ? 11.761 6.100 9.515 1.00 86.19 149 PHE A N 1
ATOM 1193 C CA . PHE A 1 149 ? 11.634 5.046 10.537 1.00 86.19 149 PHE A CA 1
ATOM 1194 C C . PHE A 1 149 ? 12.891 4.165 10.507 1.00 86.19 149 PHE A C 1
ATOM 1196 O O . PHE A 1 149 ? 12.819 2.938 10.602 1.00 86.19 149 PHE A O 1
ATOM 1203 N N . ASP A 1 150 ? 14.046 4.777 10.265 1.00 87.62 150 ASP A N 1
ATOM 1204 C CA . ASP A 1 150 ? 15.294 4.084 9.973 1.00 87.62 150 ASP A CA 1
ATOM 1205 C C . ASP A 1 150 ? 15.682 3.127 11.101 1.00 87.62 150 ASP A C 1
ATOM 1207 O O . ASP A 1 150 ? 16.029 1.974 10.839 1.00 87.62 150 ASP A O 1
ATOM 1211 N N . ASP A 1 151 ? 15.590 3.557 12.357 1.00 86.56 151 ASP A N 1
ATOM 1212 C CA . ASP A 1 151 ? 16.008 2.724 13.487 1.00 86.56 151 ASP A CA 1
ATOM 1213 C C . ASP A 1 151 ? 15.047 1.570 13.746 1.00 86.56 151 ASP A C 1
ATOM 1215 O O . ASP A 1 151 ? 15.480 0.462 14.078 1.00 86.56 151 ASP A O 1
ATOM 1219 N N . VAL A 1 152 ? 13.748 1.788 13.545 1.00 85.56 152 VAL A N 1
ATOM 1220 C CA . VAL A 1 152 ? 12.761 0.708 13.643 1.00 85.56 152 VAL A CA 1
ATOM 1221 C C . VAL A 1 152 ? 12.932 -0.290 12.499 1.00 85.56 152 VAL A C 1
ATOM 1223 O O . VAL A 1 152 ? 13.018 -1.497 12.729 1.00 85.56 152 VAL A O 1
ATOM 1226 N N . LEU A 1 153 ? 13.052 0.189 11.262 1.00 88.19 153 LEU A N 1
ATOM 1227 C CA . LEU A 1 153 ? 13.186 -0.673 10.091 1.00 88.19 153 LEU A CA 1
ATOM 1228 C C . LEU A 1 153 ? 14.510 -1.452 10.113 1.00 88.19 153 LEU A C 1
ATOM 1230 O O . LEU A 1 153 ? 14.502 -2.649 9.823 1.00 88.19 153 LEU A O 1
ATOM 1234 N N . LYS A 1 154 ? 15.625 -0.848 10.550 1.00 89.88 154 LYS A N 1
ATOM 1235 C CA . LYS A 1 154 ? 16.905 -1.557 10.767 1.00 89.88 154 LYS A CA 1
ATOM 1236 C C . LYS A 1 154 ? 16.749 -2.762 11.691 1.00 89.88 154 LYS A C 1
ATOM 1238 O O . LYS A 1 154 ? 17.328 -3.810 11.412 1.00 89.88 154 LYS A O 1
ATOM 1243 N N . LYS A 1 155 ? 15.980 -2.631 12.779 1.00 87.56 155 LYS A N 1
ATOM 1244 C CA . LYS A 1 155 ? 15.750 -3.726 13.739 1.00 87.56 155 LYS A CA 1
ATOM 1245 C C . LYS A 1 155 ? 14.965 -4.884 13.122 1.00 87.56 155 LYS A C 1
ATOM 1247 O O . LYS A 1 155 ? 15.230 -6.034 13.457 1.00 87.56 155 LYS A O 1
ATOM 1252 N N . ILE A 1 156 ? 14.018 -4.590 12.230 1.00 86.50 156 ILE A N 1
ATOM 1253 C CA . ILE A 1 156 ? 13.102 -5.593 11.666 1.00 86.50 156 ILE A CA 1
ATOM 1254 C C . ILE A 1 156 ? 13.691 -6.263 10.418 1.00 86.50 156 ILE A C 1
ATOM 1256 O O . ILE A 1 156 ? 13.649 -7.487 10.303 1.00 86.50 156 ILE A O 1
ATOM 1260 N N . VAL A 1 157 ? 14.230 -5.478 9.478 1.00 86.88 157 VAL A N 1
ATOM 1261 C CA . VAL A 1 157 ? 14.657 -5.960 8.147 1.00 86.88 157 VAL A CA 1
ATOM 1262 C C . VAL A 1 157 ? 16.167 -5.863 7.903 1.00 86.88 157 VAL A C 1
ATOM 1264 O O . VAL A 1 157 ? 16.651 -6.237 6.834 1.00 86.88 157 VAL A O 1
ATOM 1267 N N . GLY A 1 158 ? 16.937 -5.407 8.893 1.00 86.19 158 GLY A N 1
ATOM 1268 C CA . GLY A 1 158 ? 18.396 -5.346 8.827 1.00 86.19 158 GLY A CA 1
ATOM 1269 C C . GLY A 1 158 ? 18.918 -4.223 7.930 1.00 86.19 158 GLY A C 1
ATOM 1270 O O . GLY A 1 158 ? 18.289 -3.182 7.764 1.00 86.19 158 GLY A O 1
ATOM 1271 N N . LYS A 1 159 ? 20.103 -4.428 7.338 1.00 83.06 159 LYS A N 1
ATOM 1272 C CA . LYS A 1 159 ? 20.835 -3.403 6.563 1.00 83.06 159 LYS A CA 1
ATOM 1273 C C . LYS A 1 159 ? 20.107 -2.913 5.304 1.00 83.06 159 LYS A C 1
ATOM 1275 O O . LYS A 1 159 ? 20.450 -1.854 4.794 1.00 83.06 159 LYS A O 1
ATOM 1280 N N . GLU A 1 160 ? 19.102 -3.644 4.828 1.00 78.62 160 GLU A N 1
ATOM 1281 C CA . GLU A 1 160 ? 18.329 -3.302 3.627 1.00 78.62 160 GLU A CA 1
ATOM 1282 C C . GLU A 1 160 ? 17.180 -2.308 3.894 1.00 78.62 160 GLU A C 1
ATOM 1284 O O . GLU A 1 160 ? 16.431 -1.978 2.983 1.00 78.62 160 GLU A O 1
ATOM 1289 N N . TYR A 1 161 ? 17.031 -1.801 5.122 1.00 79.75 161 TYR A N 1
ATOM 1290 C CA . TYR A 1 161 ? 15.917 -0.944 5.559 1.00 79.75 161 TYR A CA 1
ATOM 1291 C C . TYR A 1 161 ? 15.622 0.297 4.692 1.00 79.75 161 TYR A C 1
ATOM 1293 O O . TYR A 1 161 ? 14.481 0.764 4.672 1.00 79.75 161 TYR A O 1
ATOM 1301 N N . LYS A 1 162 ? 16.611 0.835 3.964 1.00 81.69 162 LYS A N 1
ATOM 1302 C CA . LYS A 1 162 ? 16.440 2.019 3.106 1.00 81.69 162 LYS A CA 1
ATOM 1303 C C . LYS A 1 162 ? 15.746 1.665 1.790 1.00 81.69 162 LYS A C 1
ATOM 1305 O O . LYS A 1 162 ? 16.384 1.559 0.747 1.00 81.69 162 LYS A O 1
ATOM 1310 N N . SER A 1 163 ? 14.428 1.497 1.841 1.00 82.75 163 SER A N 1
ATOM 1311 C CA . SER A 1 163 ? 13.584 1.289 0.661 1.00 82.75 163 SER A CA 1
ATOM 1312 C C . SER A 1 163 ? 12.196 1.899 0.855 1.00 82.75 163 SER A C 1
ATOM 1314 O O . SER A 1 163 ? 11.607 1.782 1.933 1.00 82.75 163 SER A O 1
ATOM 1316 N N . ASN A 1 164 ? 11.622 2.486 -0.198 1.00 84.50 164 ASN A N 1
ATOM 1317 C CA . ASN A 1 164 ? 10.223 2.936 -0.208 1.00 84.50 164 ASN A CA 1
ATOM 1318 C C . ASN A 1 164 ? 9.259 1.779 0.084 1.00 84.50 164 ASN A C 1
ATOM 1320 O O . ASN A 1 164 ? 8.226 1.963 0.731 1.00 84.50 164 ASN A O 1
ATOM 1324 N N . SER A 1 165 ? 9.632 0.567 -0.329 1.00 83.44 165 SER A N 1
ATOM 1325 C CA . SER A 1 165 ? 8.879 -0.655 -0.068 1.00 83.44 165 SER A CA 1
ATOM 1326 C C . SER A 1 165 ? 8.760 -0.996 1.417 1.00 83.44 165 SER A C 1
ATOM 1328 O O . SER A 1 165 ? 7.833 -1.708 1.787 1.00 83.44 165 SER A O 1
ATOM 1330 N N . PHE A 1 166 ? 9.665 -0.503 2.269 1.00 88.56 166 PHE A N 1
ATOM 1331 C CA . PHE A 1 166 ? 9.634 -0.713 3.723 1.00 88.56 166 PHE A CA 1
ATOM 1332 C C . PHE A 1 166 ? 9.016 0.470 4.474 1.00 88.56 166 PHE A C 1
ATOM 1334 O O . PHE A 1 166 ? 8.514 0.296 5.581 1.00 88.56 166 PHE A O 1
ATOM 1341 N N . ALA A 1 167 ? 8.916 1.631 3.822 1.00 89.44 167 ALA A N 1
ATOM 1342 C CA . ALA A 1 167 ? 8.096 2.741 4.292 1.00 89.44 167 ALA A CA 1
ATOM 1343 C C . ALA A 1 167 ? 6.586 2.463 4.135 1.00 89.44 167 ALA A C 1
ATOM 1345 O O . ALA A 1 167 ? 5.817 2.682 5.070 1.00 89.44 167 ALA A O 1
ATOM 1346 N N . ALA A 1 168 ? 6.137 1.925 2.995 1.00 94.06 168 ALA A N 1
ATOM 1347 C CA . ALA A 1 168 ? 4.712 1.639 2.763 1.00 94.06 168 ALA A CA 1
ATOM 1348 C C . ALA A 1 168 ? 4.041 0.750 3.846 1.00 94.06 168 ALA A C 1
ATOM 1350 O O . ALA A 1 168 ? 2.905 1.042 4.237 1.00 94.06 168 ALA A O 1
ATOM 1351 N N . PRO A 1 169 ? 4.704 -0.291 4.390 1.00 94.31 169 PRO A N 1
ATOM 1352 C CA . PRO A 1 169 ? 4.234 -1.047 5.549 1.00 94.31 169 PRO A CA 1
ATOM 1353 C C . PRO A 1 169 ? 3.895 -0.199 6.780 1.00 94.31 169 PRO A C 1
ATOM 1355 O O . PRO A 1 169 ? 2.898 -0.481 7.436 1.00 94.31 169 PRO A O 1
ATOM 1358 N N . ILE A 1 170 ? 4.651 0.865 7.073 1.00 91.44 170 ILE A N 1
ATOM 1359 C CA . ILE A 1 170 ? 4.382 1.752 8.219 1.00 91.44 170 ILE A CA 1
ATOM 1360 C C . ILE A 1 170 ? 3.047 2.484 8.038 1.00 91.44 170 ILE A C 1
ATOM 1362 O O . ILE A 1 170 ? 2.213 2.510 8.941 1.00 91.44 170 ILE A O 1
ATOM 1366 N N . ILE A 1 171 ? 2.782 3.005 6.838 1.00 92.50 171 ILE A N 1
ATOM 1367 C CA . ILE A 1 171 ? 1.482 3.619 6.524 1.00 92.50 171 ILE A CA 1
ATOM 1368 C C . ILE A 1 171 ? 0.366 2.575 6.536 1.00 92.50 171 ILE A C 1
ATOM 1370 O O . ILE A 1 171 ? -0.733 2.840 7.013 1.00 92.50 171 ILE A O 1
ATOM 1374 N N . THR A 1 172 ? 0.659 1.354 6.094 1.00 95.56 172 THR A N 1
ATOM 1375 C CA . THR A 1 172 ? -0.295 0.240 6.159 1.00 95.56 172 THR A CA 1
ATOM 1376 C C . THR A 1 172 ? -0.680 -0.085 7.603 1.00 95.56 172 THR A C 1
ATOM 1378 O O . THR A 1 172 ? -1.858 -0.300 7.874 1.00 95.56 172 THR A O 1
ATOM 1381 N N . VAL A 1 173 ? 0.260 -0.034 8.551 1.00 92.56 173 VAL A N 1
ATOM 1382 C CA . VAL A 1 173 ? -0.021 -0.176 9.991 1.00 92.56 173 VAL A CA 1
ATOM 1383 C C . VAL A 1 173 ? -0.969 0.920 10.482 1.00 92.56 173 VAL A C 1
ATOM 1385 O O . VAL A 1 173 ? -1.965 0.613 11.137 1.00 92.56 173 VAL A O 1
ATOM 1388 N N . LEU A 1 174 ? -0.737 2.184 10.115 1.00 90.56 174 LEU A N 1
ATOM 1389 C CA . LEU A 1 174 ? -1.650 3.280 10.470 1.00 90.56 174 LEU A CA 1
ATOM 1390 C C . LEU A 1 174 ? -3.057 3.070 9.896 1.00 90.56 174 LEU A C 1
ATOM 1392 O O . LEU A 1 174 ? -4.051 3.292 10.590 1.00 90.56 174 LEU A O 1
ATOM 1396 N N . LEU A 1 175 ? -3.153 2.586 8.656 1.00 93.69 175 LEU A N 1
ATOM 1397 C CA . LEU A 1 175 ? -4.424 2.254 8.011 1.00 93.69 175 LEU A CA 1
ATOM 1398 C C . LEU A 1 175 ? -5.134 1.078 8.700 1.00 93.69 175 LEU A C 1
ATOM 1400 O O . LEU A 1 175 ? -6.353 1.125 8.874 1.00 93.69 175 LEU A O 1
ATOM 1404 N N . ILE A 1 176 ? -4.402 0.056 9.156 1.00 93.06 176 ILE A N 1
ATOM 1405 C CA . ILE A 1 176 ? -4.952 -1.040 9.975 1.00 93.06 176 ILE A CA 1
ATOM 1406 C C . ILE A 1 176 ? -5.515 -0.484 11.289 1.00 93.06 176 ILE A C 1
ATOM 1408 O O . ILE A 1 176 ? -6.651 -0.799 11.656 1.00 93.06 176 ILE A O 1
ATOM 1412 N N . CYS A 1 177 ? -4.763 0.372 11.985 1.00 87.88 177 CYS A N 1
ATOM 1413 C CA . CYS A 1 177 ? -5.209 1.011 13.226 1.00 87.88 177 CYS A CA 1
ATOM 1414 C C . CYS A 1 177 ? -6.480 1.846 13.021 1.00 87.88 177 CYS A C 1
ATOM 1416 O O . CYS A 1 177 ? -7.417 1.755 13.819 1.00 87.88 177 CYS A O 1
ATOM 1418 N N . TYR A 1 178 ? -6.550 2.596 11.923 1.00 89.38 178 TYR A N 1
ATOM 1419 C CA . TYR A 1 178 ? -7.748 3.326 11.519 1.00 89.38 178 TYR A CA 1
ATOM 1420 C C . TYR A 1 178 ? -8.949 2.391 11.281 1.00 89.38 178 TYR A C 1
ATOM 1422 O O . TYR A 1 178 ? -10.030 2.602 11.846 1.00 89.38 178 TYR A O 1
ATOM 1430 N N . LEU A 1 179 ? -8.767 1.336 10.480 1.00 92.44 179 LEU A N 1
ATOM 1431 C CA . LEU A 1 179 ? -9.834 0.418 10.066 1.00 92.44 179 LEU A CA 1
ATOM 1432 C C . LEU A 1 179 ? -10.390 -0.438 11.203 1.00 92.44 179 LEU A C 1
ATOM 1434 O O . LEU A 1 179 ? -11.570 -0.787 11.180 1.00 92.44 179 LEU A O 1
ATOM 1438 N N . ARG A 1 180 ? -9.585 -0.736 12.226 1.00 89.38 180 ARG A N 1
ATOM 1439 C CA . ARG A 1 180 ? -10.050 -1.434 13.435 1.00 89.38 180 ARG A CA 1
ATOM 1440 C C . ARG A 1 180 ? -11.169 -0.674 14.153 1.00 89.38 180 ARG A C 1
ATOM 1442 O O . ARG A 1 180 ? -12.085 -1.305 14.674 1.00 89.38 180 ARG A O 1
ATOM 1449 N N . LYS A 1 181 ? -11.131 0.663 14.124 1.00 86.62 181 LYS A N 1
ATOM 1450 C CA . LYS A 1 181 ? -12.191 1.536 14.660 1.00 86.62 181 LYS A CA 1
ATOM 1451 C C . LYS A 1 181 ? -13.262 1.864 13.617 1.00 86.62 181 LYS A C 1
ATOM 1453 O O . LYS A 1 181 ? -14.417 2.074 13.966 1.00 86.62 181 LYS A O 1
ATOM 1458 N N . ASN A 1 182 ? -12.892 1.875 12.336 1.00 90.19 182 ASN A N 1
ATOM 1459 C CA . ASN A 1 182 ? -13.727 2.361 11.239 1.00 90.19 182 ASN A CA 1
ATOM 1460 C C . ASN A 1 182 ? -13.836 1.330 10.107 1.00 90.19 182 ASN A C 1
ATOM 1462 O O . ASN A 1 182 ? -13.416 1.580 8.978 1.00 90.19 182 ASN A O 1
ATOM 1466 N N . LYS A 1 183 ? -14.435 0.163 10.380 1.00 90.38 183 LYS A N 1
ATOM 1467 C CA . LYS A 1 183 ? -14.485 -0.970 9.428 1.00 90.38 183 LYS A CA 1
ATOM 1468 C C . LYS A 1 183 ? -15.063 -0.610 8.049 1.00 90.38 183 LYS A C 1
ATOM 1470 O O . LYS A 1 183 ? -14.661 -1.181 7.039 1.00 90.38 183 LYS A O 1
ATOM 1475 N N . LYS A 1 184 ? -15.995 0.348 7.993 1.00 92.69 184 LYS A N 1
ATOM 1476 C CA . LYS A 1 184 ? -16.647 0.824 6.756 1.00 92.69 184 LYS A CA 1
ATOM 1477 C C . LYS A 1 184 ? -16.033 2.112 6.183 1.00 92.69 184 LYS A C 1
ATOM 1479 O O . LYS A 1 184 ? -16.544 2.626 5.192 1.00 92.69 184 LYS A O 1
ATOM 1484 N N . GLY A 1 185 ? -14.955 2.610 6.787 1.00 92.12 185 GLY A N 1
ATOM 1485 C CA . GLY A 1 185 ? -14.301 3.868 6.438 1.00 92.12 185 GLY A CA 1
ATOM 1486 C C . GLY A 1 185 ? -13.820 3.928 4.993 1.00 92.12 185 GLY A C 1
ATOM 1487 O O . GLY A 1 185 ? -13.385 2.915 4.443 1.00 92.12 185 GLY A O 1
ATOM 1488 N N . SER A 1 186 ? -13.918 5.095 4.368 1.00 94.12 186 SER A N 1
ATOM 1489 C CA . SER A 1 186 ? -13.471 5.326 2.992 1.00 94.12 186 SER A CA 1
ATOM 1490 C C . SER A 1 186 ? -12.021 5.821 2.927 1.00 94.12 186 SER A C 1
ATOM 1492 O O . SER A 1 186 ? -11.405 6.135 3.947 1.00 94.12 186 SER A O 1
ATOM 1494 N N . TYR A 1 187 ? -11.489 5.959 1.709 1.00 94.25 187 TYR A N 1
ATOM 1495 C CA . TYR A 1 187 ? -10.220 6.650 1.467 1.00 94.25 187 TYR A CA 1
ATOM 1496 C C . TYR A 1 187 ? -10.204 8.068 2.065 1.00 94.25 187 TYR A C 1
ATOM 1498 O O . TYR A 1 187 ? -9.219 8.453 2.687 1.00 94.25 187 TYR A O 1
ATOM 1506 N N . GLN A 1 188 ? -11.295 8.834 1.938 1.00 93.56 188 GLN A N 1
ATOM 1507 C CA . GLN A 1 188 ? -11.355 10.212 2.445 1.00 93.56 188 GLN A CA 1
ATOM 1508 C C . GLN A 1 188 ? -11.285 10.267 3.975 1.00 93.56 188 GLN A C 1
ATOM 1510 O O . GLN A 1 188 ? -10.625 11.134 4.547 1.00 93.56 188 GLN A O 1
ATOM 1515 N N . ASP A 1 189 ? -11.921 9.309 4.644 1.00 92.50 189 ASP A N 1
ATOM 1516 C CA . ASP A 1 189 ? -11.895 9.212 6.102 1.00 92.50 189 ASP A CA 1
ATOM 1517 C C . ASP A 1 189 ? -10.504 8.793 6.606 1.00 92.50 189 ASP A C 1
ATOM 1519 O O . ASP A 1 189 ? -9.977 9.375 7.556 1.00 92.50 189 ASP A O 1
ATOM 1523 N N . ALA A 1 190 ? -9.871 7.833 5.924 1.00 92.62 190 ALA A N 1
ATOM 1524 C CA . ALA A 1 190 ? -8.503 7.411 6.208 1.00 92.62 190 ALA A CA 1
ATOM 1525 C C . ALA A 1 190 ? -7.477 8.523 5.924 1.00 92.62 190 ALA A C 1
ATOM 1527 O O . ALA A 1 190 ? -6.542 8.704 6.704 1.00 92.62 190 ALA A O 1
ATOM 1528 N N . LYS A 1 191 ? -7.679 9.321 4.864 1.00 91.44 191 LYS A N 1
ATOM 1529 C CA . LYS A 1 191 ? -6.872 10.513 4.563 1.00 91.44 191 LYS A CA 1
ATOM 1530 C C . LYS A 1 191 ? -6.922 11.490 5.730 1.00 91.44 191 LYS A C 1
ATOM 1532 O O . LYS A 1 191 ? -5.871 11.897 6.212 1.00 91.44 191 LYS A O 1
ATOM 1537 N N . LYS A 1 192 ? -8.117 11.837 6.222 1.00 89.31 192 LYS A N 1
ATOM 1538 C CA . LYS A 1 192 ? -8.269 12.722 7.393 1.00 89.31 192 LYS A CA 1
ATOM 1539 C C . LYS A 1 192 ? -7.552 12.158 8.618 1.00 89.31 192 LYS A C 1
ATOM 1541 O O . LYS A 1 192 ? -6.855 12.893 9.309 1.00 89.31 192 LYS A O 1
ATOM 1546 N N . PHE A 1 193 ? -7.682 10.851 8.857 1.00 87.69 193 PHE A N 1
ATOM 1547 C CA . PHE A 1 193 ? -6.972 10.183 9.943 1.00 87.69 193 PHE A CA 1
ATOM 1548 C C . PHE A 1 193 ? -5.453 10.342 9.811 1.00 87.69 193 PHE A C 1
ATOM 1550 O O . PHE A 1 193 ? -4.827 10.804 10.759 1.00 87.69 193 PHE A O 1
ATOM 1557 N N . ILE A 1 194 ? -4.863 10.027 8.653 1.00 84.94 194 ILE A N 1
ATOM 1558 C CA . ILE A 1 194 ? -3.415 10.166 8.430 1.00 84.94 194 ILE A CA 1
ATOM 1559 C C . ILE A 1 194 ? -2.980 11.629 8.562 1.00 84.94 194 ILE A C 1
ATOM 1561 O O . ILE A 1 194 ? -2.028 11.903 9.284 1.00 84.94 194 ILE A O 1
ATOM 1565 N N . MET A 1 195 ? -3.703 12.573 7.952 1.00 81.94 195 MET A N 1
ATOM 1566 C CA . MET A 1 195 ? -3.390 14.006 8.027 1.00 81.94 195 MET A CA 1
ATOM 1567 C C . MET A 1 195 ? -3.345 14.530 9.468 1.00 81.94 195 MET A C 1
ATOM 1569 O O . MET A 1 195 ? -2.485 15.340 9.791 1.00 81.94 195 MET A O 1
ATOM 1573 N N . ASN A 1 196 ? -4.200 14.023 10.359 1.00 79.69 196 ASN A N 1
ATOM 1574 C CA . ASN A 1 196 ? -4.189 14.395 11.781 1.00 79.69 196 ASN A CA 1
ATOM 1575 C C . ASN A 1 196 ? -2.973 13.856 12.566 1.00 79.69 196 ASN A C 1
ATOM 1577 O O . ASN A 1 196 ? -2.753 14.256 13.717 1.00 79.69 196 ASN A O 1
ATOM 1581 N N . HIS A 1 197 ? -2.215 12.931 11.971 1.00 74.62 197 HIS A N 1
ATOM 1582 C CA . HIS A 1 197 ? -0.985 12.353 12.519 1.00 74.62 197 HIS A CA 1
ATOM 1583 C C . HIS A 1 197 ? 0.275 12.828 11.774 1.00 74.62 197 HIS A C 1
ATOM 1585 O O . HIS A 1 197 ? 1.382 12.534 12.213 1.00 74.62 197 HIS A O 1
ATOM 1591 N N . ILE A 1 198 ? 0.128 13.586 10.683 1.00 72.62 198 ILE A N 1
ATOM 1592 C CA . ILE A 1 198 ? 1.250 14.235 9.996 1.00 72.62 198 ILE A CA 1
ATOM 1593 C C . ILE A 1 198 ? 1.840 15.334 10.891 1.00 72.62 198 ILE A C 1
ATOM 1595 O O . ILE A 1 198 ? 1.102 16.049 11.570 1.00 72.62 198 ILE A O 1
ATOM 1599 N N . ASN A 1 199 ? 3.172 15.464 10.876 1.00 60.44 199 ASN A N 1
ATOM 1600 C CA . ASN A 1 199 ? 3.975 16.360 11.725 1.00 60.44 199 ASN A CA 1
ATOM 1601 C C . ASN A 1 199 ? 3.952 16.028 13.229 1.00 60.44 199 ASN A C 1
ATOM 1603 O O . ASN A 1 199 ? 4.342 16.856 14.051 1.00 60.44 199 ASN A O 1
ATOM 1607 N N . LYS A 1 200 ? 3.496 14.829 13.608 1.00 59.62 200 LYS A N 1
ATOM 1608 C CA . LYS A 1 200 ? 3.704 14.284 14.954 1.00 59.62 200 LYS A CA 1
ATOM 1609 C C . LYS A 1 200 ? 4.800 13.227 14.883 1.00 59.62 200 LYS A C 1
ATOM 1611 O O . LYS A 1 200 ? 4.774 12.380 13.991 1.00 59.62 200 LYS A O 1
ATOM 1616 N N . CYS A 1 201 ? 5.739 13.259 15.825 1.00 60.94 201 CYS A N 1
ATOM 1617 C CA . CYS A 1 201 ? 6.604 12.109 16.062 1.00 60.94 201 CYS A CA 1
ATOM 1618 C C . CYS A 1 201 ? 5.722 10.968 16.559 1.00 60.94 201 CYS A C 1
ATOM 1620 O O . CYS A 1 201 ? 5.105 11.090 17.614 1.00 60.94 201 CYS A O 1
ATOM 1622 N N . ILE A 1 202 ? 5.641 9.886 15.789 1.00 61.81 202 ILE A N 1
ATOM 1623 C CA . ILE A 1 202 ? 4.817 8.739 16.151 1.00 61.81 202 ILE A CA 1
ATOM 1624 C C . ILE A 1 202 ? 5.625 7.848 17.082 1.00 61.81 202 ILE A C 1
ATOM 1626 O O . ILE A 1 202 ? 6.641 7.269 16.695 1.00 61.81 202 ILE A O 1
ATOM 1630 N N . TYR A 1 203 ? 5.181 7.682 18.319 1.00 56.78 203 TYR A N 1
ATOM 1631 C CA . TYR A 1 203 ? 5.863 6.763 19.225 1.00 56.78 203 TYR A CA 1
ATOM 1632 C C . TYR A 1 203 ? 5.509 5.307 18.894 1.00 56.78 203 TYR A C 1
ATOM 1634 O O . TYR A 1 203 ? 4.415 4.984 18.444 1.00 56.78 203 TYR A O 1
ATOM 1642 N N . GLU A 1 204 ? 6.427 4.381 19.173 1.00 58.16 204 GLU A N 1
ATOM 1643 C CA . GLU A 1 204 ? 6.175 2.939 19.000 1.00 58.16 204 GLU A CA 1
ATOM 1644 C C . GLU A 1 204 ? 4.974 2.490 19.848 1.00 58.16 204 GLU A C 1
ATOM 1646 O O . GLU A 1 204 ? 4.092 1.792 19.360 1.00 58.16 204 GLU A O 1
ATOM 1651 N N . LYS A 1 205 ? 4.847 3.052 21.059 1.00 55.47 205 LYS A N 1
ATOM 1652 C CA . LYS A 1 205 ? 3.661 2.899 21.906 1.00 55.47 205 LYS A CA 1
ATOM 1653 C C . LYS A 1 205 ? 2.387 3.507 21.321 1.00 55.47 205 LYS A C 1
ATOM 1655 O O . LYS A 1 205 ? 1.325 3.081 21.726 1.00 55.47 205 LYS A O 1
ATOM 1660 N N . GLU A 1 206 ? 2.438 4.483 20.418 1.00 54.88 206 GLU A N 1
ATOM 1661 C CA . GLU A 1 206 ? 1.237 5.012 19.743 1.00 54.88 206 GLU A CA 1
ATOM 1662 C C . GLU A 1 206 ? 0.809 4.123 18.568 1.00 54.88 206 GLU A C 1
ATOM 1664 O O . GLU A 1 206 ? -0.382 4.021 18.266 1.00 54.88 206 GLU A O 1
ATOM 1669 N N . LEU A 1 207 ? 1.764 3.418 17.947 1.00 53.94 207 LEU A N 1
ATOM 1670 C CA . LEU A 1 207 ? 1.475 2.322 17.016 1.00 53.94 207 LEU A CA 1
ATOM 1671 C C . LEU A 1 207 ? 0.882 1.112 17.756 1.00 53.94 207 LEU A C 1
ATOM 1673 O O . LEU A 1 207 ? -0.014 0.456 17.227 1.00 53.94 207 LEU A O 1
ATOM 1677 N N . GLU A 1 208 ? 1.316 0.865 18.996 1.00 44.16 208 GLU A N 1
ATOM 1678 C CA . GLU A 1 208 ? 0.735 -0.141 19.898 1.00 44.16 208 GLU A CA 1
ATOM 1679 C C . GLU A 1 208 ? -0.561 0.335 20.591 1.00 44.16 208 GLU A C 1
ATOM 1681 O O . GLU A 1 208 ? -1.439 -0.473 20.915 1.00 44.16 208 GLU A O 1
ATOM 1686 N N . TRP A 1 209 ? -0.727 1.642 20.817 1.00 42.12 209 TRP A N 1
ATOM 1687 C CA . TRP A 1 209 ? -1.773 2.197 21.672 1.00 42.12 209 TRP A CA 1
ATOM 1688 C C . TRP A 1 209 ? -2.491 3.404 21.073 1.00 42.12 209 TRP A C 1
ATOM 1690 O O . TRP A 1 209 ? -2.108 4.564 21.175 1.00 42.12 209 TRP A O 1
ATOM 1700 N N . ASN A 1 210 ? -3.663 3.055 20.555 1.00 40.41 210 ASN A N 1
ATOM 1701 C CA . ASN A 1 210 ? -4.877 3.854 20.504 1.00 40.41 210 ASN A CA 1
ATOM 1702 C C . ASN A 1 210 ? -6.070 2.966 20.961 1.00 40.41 210 ASN A C 1
ATOM 1704 O O . ASN A 1 210 ? -7.185 3.108 20.457 1.00 40.41 210 ASN A O 1
ATOM 1708 N N . GLY A 1 211 ? -5.829 1.996 21.864 1.00 40.78 211 GLY A N 1
ATOM 1709 C CA . GLY A 1 211 ? -6.833 1.046 22.381 1.00 40.78 211 GLY A CA 1
ATOM 1710 C C . GLY A 1 211 ? -7.043 -0.237 21.557 1.00 40.78 211 GLY A C 1
ATOM 1711 O O . GLY A 1 211 ? -8.159 -0.739 21.492 1.00 40.78 211 GLY A O 1
ATOM 1712 N N . ILE A 1 212 ? -6.002 -0.762 20.901 1.00 42.19 212 ILE A N 1
ATOM 1713 C CA . ILE A 1 212 ? -6.107 -1.889 19.949 1.00 42.19 212 ILE A CA 1
ATOM 1714 C C . ILE A 1 212 ? -5.274 -3.131 20.332 1.00 42.19 212 ILE A C 1
ATOM 1716 O O . ILE A 1 212 ? -5.451 -4.193 19.743 1.00 42.19 212 ILE A O 1
ATOM 1720 N N . VAL A 1 213 ? -4.475 -3.064 21.397 1.00 36.88 213 VAL A N 1
ATOM 1721 C CA . VAL A 1 213 ? -3.947 -4.253 22.087 1.00 36.88 213 VAL A CA 1
ATOM 1722 C C . VAL A 1 213 ? -4.164 -4.081 23.586 1.00 36.88 213 VAL A C 1
ATOM 1724 O O . VAL A 1 213 ? -3.243 -4.027 24.389 1.00 36.88 213 VAL A O 1
ATOM 1727 N N . ASN A 1 214 ? -5.419 -3.920 23.994 1.00 36.78 214 ASN A N 1
ATOM 1728 C CA . ASN A 1 214 ? -5.776 -4.256 25.362 1.00 36.78 214 ASN A CA 1
ATOM 1729 C C . ASN A 1 214 ? -7.076 -5.036 25.333 1.00 36.78 214 ASN A C 1
ATOM 1731 O O . ASN A 1 214 ? -8.166 -4.482 25.416 1.00 36.78 214 ASN A O 1
ATOM 1735 N N . ASN A 1 215 ? -6.944 -6.348 25.183 1.00 35.69 215 ASN A N 1
ATOM 1736 C CA . ASN A 1 215 ? -7.974 -7.234 25.669 1.00 35.69 215 ASN A CA 1
ATOM 1737 C C . ASN A 1 215 ? -7.299 -8.313 26.510 1.00 35.69 215 ASN A C 1
ATOM 1739 O O . ASN A 1 215 ? -6.783 -9.304 25.998 1.00 35.69 215 ASN A O 1
ATOM 1743 N N . LYS A 1 216 ? -7.377 -8.130 27.831 1.00 34.38 216 LYS A N 1
ATOM 1744 C CA . LYS A 1 216 ? -7.219 -9.153 28.881 1.00 34.38 216 LYS A CA 1
ATOM 1745 C C . LYS A 1 216 ? -8.178 -10.362 28.709 1.00 34.38 216 LYS A C 1
ATOM 1747 O O . LYS A 1 216 ? -8.441 -11.077 29.667 1.00 34.38 216 LYS A O 1
ATOM 1752 N N . ALA A 1 217 ? -8.691 -10.618 27.504 1.00 33.91 217 ALA A N 1
ATOM 1753 C CA . ALA A 1 217 ? -9.672 -11.649 27.188 1.00 33.91 217 ALA A CA 1
ATOM 1754 C C . ALA A 1 217 ? -9.088 -12.888 26.476 1.00 33.91 217 ALA A C 1
ATOM 1756 O O . ALA A 1 217 ? -9.812 -13.862 26.307 1.00 33.91 217 ALA A O 1
ATOM 1757 N N . TRP A 1 218 ? -7.800 -12.914 26.101 1.00 36.56 218 TRP A N 1
ATOM 1758 C CA . TRP A 1 218 ? -7.252 -14.014 25.278 1.00 36.56 218 TRP A CA 1
ATOM 1759 C C . TRP A 1 218 ? -6.132 -14.855 25.905 1.00 36.56 218 TRP A C 1
ATOM 1761 O O . TRP A 1 218 ? -5.741 -15.869 25.328 1.00 36.56 218 TRP A O 1
ATOM 1771 N N . SER A 1 219 ? -5.739 -14.593 27.159 1.00 31.11 219 SER A N 1
ATOM 1772 C CA . SER A 1 219 ? -4.918 -15.543 27.939 1.00 31.11 219 SER A CA 1
ATOM 1773 C C . SER A 1 219 ? -5.633 -16.875 28.242 1.00 31.11 219 SER A C 1
ATOM 1775 O O . SER A 1 219 ? -5.029 -17.785 28.803 1.00 31.11 219 SER A O 1
ATOM 1777 N N . ARG A 1 220 ? -6.908 -17.027 27.846 1.00 30.52 220 ARG A N 1
ATOM 1778 C CA . ARG A 1 220 ? -7.711 -18.241 28.053 1.00 30.52 220 ARG A CA 1
ATOM 1779 C C . ARG A 1 220 ? -7.957 -19.108 26.810 1.00 30.52 220 ARG A C 1
ATOM 1781 O O . ARG A 1 220 ? -8.485 -20.200 26.985 1.00 30.52 220 ARG A O 1
ATOM 1788 N N . VAL A 1 221 ? -7.554 -18.713 25.594 1.00 33.94 221 VAL A N 1
ATOM 1789 C CA . VAL A 1 221 ? -7.889 -19.500 24.376 1.00 33.94 221 VAL A CA 1
ATOM 1790 C C . VAL A 1 221 ? -6.678 -20.120 23.661 1.00 33.94 221 VAL A C 1
ATOM 1792 O O . VAL A 1 221 ? -6.833 -21.137 22.995 1.00 33.94 221 VAL A O 1
ATOM 1795 N N . LEU A 1 222 ? -5.447 -19.657 23.905 1.00 28.61 222 LEU A N 1
ATOM 1796 C CA . LEU A 1 222 ? -4.235 -20.296 23.350 1.00 28.61 222 LEU A CA 1
ATOM 1797 C C . LEU A 1 222 ? -3.752 -21.544 24.121 1.00 28.61 222 LEU A C 1
ATOM 1799 O O . LEU A 1 222 ? -2.703 -22.097 23.806 1.00 28.61 222 LEU A O 1
ATOM 1803 N N . ASN A 1 223 ? -4.529 -22.033 25.095 1.00 29.78 223 ASN A N 1
ATOM 1804 C CA . ASN A 1 223 ? -4.222 -23.255 25.850 1.00 29.78 223 ASN A CA 1
ATOM 1805 C C . ASN A 1 223 ? -5.008 -24.501 25.410 1.00 29.78 223 ASN A C 1
ATOM 1807 O O . ASN A 1 223 ? -4.953 -25.528 26.089 1.00 29.78 223 ASN A O 1
ATOM 1811 N N . LYS A 1 224 ? -5.694 -24.481 24.260 1.00 28.67 224 LYS A N 1
ATOM 1812 C CA . LYS A 1 224 ? -6.182 -25.726 23.649 1.00 28.67 224 LYS A CA 1
ATOM 1813 C C . LYS A 1 224 ? -5.232 -26.203 22.557 1.00 28.67 224 LYS A C 1
ATOM 1815 O O . LYS A 1 224 ? -5.354 -25.883 21.384 1.00 28.67 224 LYS A O 1
ATOM 1820 N N . LYS A 1 225 ? -4.288 -27.027 23.015 1.00 34.25 225 LYS A N 1
ATOM 1821 C CA . LYS A 1 225 ? -3.652 -28.101 22.249 1.00 34.25 225 LYS A CA 1
ATOM 1822 C C . LYS A 1 225 ? -4.679 -28.853 21.384 1.00 34.25 225 LYS A C 1
ATOM 1824 O O . LYS A 1 225 ? -5.688 -29.297 21.932 1.00 34.25 225 LYS A O 1
ATOM 1829 N N . ARG A 1 226 ? -4.331 -29.074 20.111 1.00 26.42 226 ARG A N 1
ATOM 1830 C CA . ARG A 1 226 ? -4.578 -30.240 19.216 1.00 26.42 226 ARG A CA 1
ATOM 1831 C C . ARG A 1 226 ? -4.682 -29.699 17.784 1.00 26.42 226 ARG A C 1
ATOM 1833 O O . ARG A 1 226 ? -5.505 -28.836 17.534 1.00 26.42 226 ARG A O 1
ATOM 1840 N N . CYS A 1 227 ? -3.694 -29.945 16.924 1.00 25.28 227 CYS A N 1
ATOM 1841 C CA . CYS A 1 227 ? -3.485 -31.167 16.129 1.00 25.28 227 CYS A CA 1
ATOM 1842 C C . CYS A 1 227 ? -4.613 -31.458 15.125 1.00 25.28 227 CYS A C 1
ATOM 1844 O O . CYS A 1 227 ? -5.775 -31.478 15.518 1.00 25.28 227 CYS A O 1
ATOM 1846 N N . VAL A 1 228 ? -4.158 -31.856 13.923 1.00 24.06 228 VAL A N 1
ATOM 1847 C CA . VAL A 1 228 ? -4.824 -32.552 12.797 1.00 24.06 228 VAL A CA 1
ATOM 1848 C C . VAL A 1 228 ? -5.818 -31.702 11.976 1.00 24.06 228 VAL A C 1
ATOM 1850 O O . VAL A 1 228 ? -6.706 -31.103 12.567 1.00 24.06 228 VAL A O 1
ATOM 1853 N N . PHE A 1 229 ? -5.762 -31.569 10.642 1.00 33.56 229 PHE A N 1
ATOM 1854 C CA . PHE A 1 229 ? -4.953 -32.141 9.545 1.00 33.56 229 PHE A CA 1
ATOM 1855 C C . PHE A 1 229 ? -4.366 -31.021 8.675 1.00 33.56 229 PHE A C 1
ATOM 1857 O O . PHE A 1 229 ? -5.026 -29.963 8.575 1.00 33.56 229 PHE A O 1
#

Sequence (229 aa):
MCNSEKKDNLFRKRYKLTHGDKCYSIIKYFCPEVEFISIKIMETGERGSIDSFKAALEWCLKEKIKLVHMSVGTTNYIDAKKIENIIKQMVSNKMILCAALSNTNFPTWPACFDGVFGVRNYIAKLQEKEISVSKSFPFSEMNSIQLNFDDVLKKIVGKEYKSNSFAAPIITVLLICYLRKNKKGSYQDAKKFIMNHINKCIYEKELEWNGIVNNKAWSRVLNKKRCVF

Secondary structure (DSSP, 8-state):
--HHHHHHHHHHHHS---HHHHHHHHHHHH-TT---------SSSS---HHHHHHHHHHHHHTT-SEEEES--B--HHHHHHHHHHHHHHHHTT-EEEEEPPTTSS--BTTTSTTEEEEEE--TT--TTEEEE-TTSSS-GGGGEEEE-HHHHHHHHGGG--SHHHHHHHHHHHHHHHHHH-TT--HHHHHHHHHTTTTSBPPHHHHH-SSSS--TT-TTTTT------

InterPro domains:
  IPR036852 Peptidase S8/S53 domain superfamily [G3DSA:3.40.50.200] (3-217)
  IPR036852 Peptidase S8/S53 domain superfamily [SSF52743] (17-199)

pLDDT: mean 79.13, std 20.6, range [24.06, 98.56]

Organism: NCBI:txid1150298

Foldseek 3Di:
DDPVVVVVVVVCVPDPQDLVSLLVLLLCVLCVPDDDDDQDQDDDDQDGDLVSVQVVLVVCVVVLPQEDEEADWDLDVVSLVSNLVSLVSNQVSQHAAFYEAAPVPGDTPPLQPPRYQYFAEDDPPADAQAKAFDPPDPGDRSSGIYGHNPVVSCVRPNPVSHTSSNGRSVLVLQVVVVCVVVVSHGSVRSVVSVVVCHPPRQDSVNSNDPPDPDDPPPVPPVPDDDDDD

Radius of gyration: 18.05 Å; chains: 1; bounding box: 38×52×50 Å